Protein AF-A0A924Y9E9-F1 (afdb_monomer_lite)

Secondary structure (DSSP, 8-state):
-HHHHHHHHHHHHHHHHHHHHHHHHHHHHHHHT---HHHHHHHHHHHHTT---SSS---SHHHHHHHHHHHHHHHHHHHHHHHHHHHHHT-HHHHHHHHHHHHHHHHHT--S-EEEEE-SSHHHHHHHHHHHHHHHHHHHHHHHHHHHHHHHHHHHHH-S-TTSTTHHHHHHHHHHHHHHHHHHHTTS--S--EEEEES-HHHHHHHHHTT-EEEES-TTSHHHHHHTTGGG-SEEEEE-S-HHHHHHHHHHHHHH-TT-EEEE-

Radius of gyration: 32.41 Å; chains: 1; bounding box: 70×38×94 Å

Sequence (265 aa):
MDSFKDTRRQIIIALVAIAVVISIGVIGFMVIEGLELLDSIWLTVITLATIGYGDVYARSVPGRVFTIFLIFAGISVFAFGLQATASFFFSPIISDLRRIRRAQRRIDQLTNHYIICGDVGELVDQAINSLLNNAERRRASNLERVYRPLDHLLDRLFGDDELGHYARPRAVVRRIYWAISRPFLRGQTLLDVIVVIASDPTHADELRDKDMLVIEGKPTDDITLRKAGVERAHALMVMLGSDSEALLTVLTARSYNAKLYITAA

Structure (mmCIF, N/CA/C/O backbone):
data_AF-A0A924Y9E9-F1
#
_entry.id   AF-A0A924Y9E9-F1
#
loop_
_atom_site.group_PDB
_atom_site.id
_atom_site.type_symbol
_atom_site.label_atom_id
_atom_site.label_alt_id
_atom_site.label_comp_id
_atom_site.label_asym_id
_atom_site.label_entity_id
_atom_site.label_seq_id
_atom_site.pdbx_PDB_ins_code
_atom_site.Cartn_x
_atom_site.Cartn_y
_atom_site.Cartn_z
_atom_site.occupancy
_atom_site.B_iso_or_equiv
_atom_site.auth_seq_id
_atom_site.auth_comp_id
_atom_site.auth_asym_id
_atom_site.auth_atom_id
_atom_site.pdbx_PDB_model_num
ATOM 1 N N . MET A 1 1 ? 1.060 12.453 -7.159 1.00 49.69 1 MET A N 1
ATOM 2 C CA . MET A 1 1 ? 0.762 12.180 -8.589 1.00 49.69 1 MET A CA 1
ATOM 3 C C . MET A 1 1 ? 1.935 12.546 -9.508 1.00 49.69 1 MET A C 1
ATOM 5 O O . MET A 1 1 ? 2.169 11.828 -10.474 1.00 49.69 1 MET A O 1
ATOM 9 N N . ASP A 1 2 ? 2.691 13.614 -9.218 1.00 55.91 2 ASP A N 1
ATOM 10 C CA . ASP A 1 2 ? 3.755 14.115 -10.111 1.00 55.91 2 ASP A CA 1
ATOM 11 C C . ASP A 1 2 ? 5.018 13.242 -10.149 1.00 55.91 2 ASP A C 1
ATOM 13 O O . ASP A 1 2 ? 5.513 12.939 -11.231 1.00 55.91 2 ASP A O 1
ATOM 17 N N . SER A 1 3 ? 5.428 12.671 -9.010 1.00 54.97 3 SER A N 1
ATOM 18 C CA . SER A 1 3 ? 6.573 11.744 -8.940 1.00 54.97 3 SER A CA 1
ATOM 19 C C . SER A 1 3 ? 6.443 10.529 -9.880 1.00 54.97 3 SER A C 1
ATOM 21 O O . SER A 1 3 ? 7.426 10.106 -10.481 1.00 54.97 3 SER A O 1
ATOM 23 N N . PHE A 1 4 ? 5.229 10.004 -10.098 1.00 56.66 4 PHE A N 1
ATOM 24 C CA . PHE A 1 4 ? 5.011 8.877 -11.015 1.00 56.66 4 PHE A CA 1
ATOM 25 C C . PHE A 1 4 ? 5.188 9.274 -12.486 1.00 56.66 4 PHE A C 1
ATOM 27 O O . PHE A 1 4 ? 5.723 8.501 -13.284 1.00 56.66 4 PHE A O 1
ATOM 34 N N . LYS A 1 5 ? 4.755 10.489 -12.854 1.00 67.19 5 LYS A N 1
ATOM 35 C CA . LYS A 1 5 ? 4.985 11.030 -14.200 1.00 67.19 5 LYS A CA 1
ATOM 36 C C . LYS A 1 5 ? 6.480 11.221 -14.438 1.00 67.19 5 LYS A C 1
ATOM 38 O O . LYS A 1 5 ? 6.947 10.888 -15.526 1.00 67.19 5 LYS A O 1
ATOM 43 N N . ASP A 1 6 ? 7.218 11.651 -13.418 1.00 73.81 6 ASP A N 1
ATOM 44 C CA . ASP A 1 6 ? 8.665 11.841 -13.489 1.00 73.81 6 ASP A CA 1
ATOM 45 C C . ASP A 1 6 ? 9.427 10.516 -13.610 1.00 73.81 6 ASP A C 1
ATOM 47 O O . ASP A 1 6 ? 10.247 10.378 -14.516 1.00 73.81 6 ASP A O 1
ATOM 51 N N . THR A 1 7 ? 9.108 9.497 -12.802 1.00 74.75 7 THR A N 1
ATOM 52 C CA . THR A 1 7 ? 9.732 8.164 -12.922 1.00 74.75 7 THR A CA 1
ATOM 53 C C . THR A 1 7 ? 9.409 7.510 -14.262 1.00 74.75 7 THR A C 1
ATOM 55 O O . THR A 1 7 ? 10.303 7.015 -14.949 1.00 74.75 7 THR A O 1
ATOM 58 N N . ARG A 1 8 ? 8.141 7.546 -14.696 1.00 80.94 8 ARG A N 1
ATOM 59 C CA . ARG A 1 8 ? 7.746 7.016 -16.010 1.00 80.94 8 ARG A CA 1
ATOM 60 C C . ARG A 1 8 ? 8.495 7.729 -17.136 1.00 80.94 8 ARG A C 1
ATOM 62 O O . ARG A 1 8 ? 8.970 7.074 -18.060 1.00 80.94 8 ARG A O 1
ATOM 69 N N . ARG A 1 9 ? 8.621 9.055 -17.057 1.00 84.56 9 ARG A N 1
ATOM 70 C CA . ARG A 1 9 ? 9.378 9.859 -18.020 1.00 84.56 9 ARG A CA 1
ATOM 71 C C . ARG A 1 9 ? 10.859 9.478 -18.025 1.00 84.56 9 ARG A C 1
ATOM 73 O O . ARG A 1 9 ? 11.404 9.295 -19.106 1.00 84.56 9 ARG A O 1
ATOM 80 N N . GLN A 1 10 ? 11.492 9.306 -16.865 1.00 83.31 10 GLN A N 1
ATOM 81 C CA . GLN A 1 10 ? 12.894 8.879 -16.756 1.00 83.31 10 GLN A CA 1
ATOM 82 C C . GLN A 1 10 ? 13.132 7.498 -17.383 1.00 83.31 10 GLN A C 1
ATOM 84 O O . GLN A 1 10 ? 14.082 7.338 -18.145 1.00 83.31 10 GLN A O 1
ATOM 89 N N . ILE A 1 11 ? 12.243 6.529 -17.139 1.00 85.44 11 ILE A N 1
ATOM 90 C CA . ILE A 1 11 ? 12.325 5.190 -17.746 1.00 85.44 11 ILE A CA 1
ATOM 91 C C . ILE A 1 11 ? 12.177 5.270 -19.270 1.00 85.44 11 ILE A C 1
ATOM 93 O O . ILE A 1 11 ? 12.958 4.660 -19.995 1.00 85.44 11 ILE A O 1
ATOM 97 N N . ILE A 1 12 ? 11.209 6.046 -19.771 1.00 89.69 12 ILE A N 1
ATOM 98 C CA . ILE A 1 12 ? 11.027 6.241 -21.218 1.00 89.69 12 ILE A CA 1
ATOM 99 C C . ILE A 1 12 ? 12.273 6.891 -21.832 1.00 89.69 12 ILE A C 1
ATOM 101 O O . ILE A 1 12 ? 12.748 6.424 -22.862 1.00 89.69 12 ILE A O 1
ATOM 105 N N . ILE A 1 13 ? 12.836 7.920 -21.190 1.00 89.56 13 ILE A N 1
ATOM 106 C CA . ILE A 1 13 ? 14.073 8.572 -21.645 1.00 89.56 13 ILE A CA 1
ATOM 107 C C . ILE A 1 13 ? 15.232 7.569 -21.685 1.00 89.56 13 ILE A C 1
ATOM 109 O O . ILE A 1 13 ? 15.949 7.532 -22.680 1.00 89.56 13 ILE A O 1
ATOM 113 N N . ALA A 1 14 ? 15.395 6.730 -20.656 1.00 87.81 14 ALA A N 1
ATOM 114 C CA . ALA A 1 14 ? 16.439 5.707 -20.620 1.00 87.81 14 ALA A CA 1
ATOM 115 C C . ALA A 1 14 ? 16.282 4.686 -21.761 1.00 87.81 14 ALA A C 1
ATOM 117 O O . ALA A 1 14 ? 17.248 4.401 -22.464 1.00 87.81 14 ALA A O 1
ATOM 118 N N . LEU A 1 15 ? 15.065 4.183 -21.997 1.00 90.44 15 LEU A N 1
ATOM 119 C CA . LEU A 1 15 ? 14.781 3.242 -23.087 1.00 90.44 15 LEU A CA 1
ATOM 120 C C . LEU A 1 15 ? 15.042 3.856 -24.467 1.00 90.44 15 LEU A C 1
ATOM 122 O O . LEU A 1 15 ? 15.646 3.212 -25.324 1.00 90.44 15 LEU A O 1
ATOM 126 N N . VAL A 1 16 ? 14.629 5.109 -24.673 1.00 93.50 16 VAL A N 1
ATOM 127 C CA . VAL A 1 16 ? 14.889 5.838 -25.921 1.00 93.50 16 VAL A CA 1
ATOM 128 C C . VAL A 1 16 ? 16.390 6.066 -26.109 1.00 93.50 16 VAL A C 1
ATOM 130 O O . VAL A 1 16 ? 16.901 5.826 -27.198 1.00 93.50 16 VAL A O 1
ATOM 133 N N . ALA A 1 17 ? 17.119 6.460 -25.061 1.00 91.38 17 ALA A N 1
ATOM 134 C CA . ALA A 1 17 ? 18.568 6.645 -25.122 1.00 91.38 17 ALA A CA 1
ATOM 135 C C . ALA A 1 17 ? 19.301 5.341 -25.480 1.00 91.38 17 ALA A C 1
ATOM 137 O O . ALA A 1 17 ? 20.172 5.355 -26.348 1.00 91.38 17 ALA A O 1
ATOM 138 N N . ILE A 1 18 ? 18.909 4.207 -24.884 1.00 91.38 18 ILE A N 1
ATOM 139 C CA . ILE A 1 18 ? 19.445 2.879 -25.230 1.00 91.38 18 ILE A CA 1
ATOM 140 C C . ILE A 1 18 ? 19.181 2.563 -26.705 1.00 91.38 18 ILE A C 1
ATOM 142 O O . ILE A 1 18 ? 20.104 2.188 -27.423 1.00 91.38 18 ILE A O 1
ATOM 146 N N . ALA A 1 19 ? 17.945 2.748 -27.178 1.00 93.69 19 ALA A N 1
ATOM 147 C CA . ALA A 1 19 ? 17.584 2.474 -28.568 1.00 93.69 19 ALA A CA 1
ATOM 148 C C . ALA A 1 19 ? 18.375 3.342 -29.562 1.00 93.69 19 ALA A C 1
ATOM 150 O O . ALA A 1 19 ? 18.809 2.848 -30.605 1.00 93.69 19 ALA A O 1
ATOM 151 N N . VAL A 1 20 ? 18.611 4.615 -29.229 1.00 95.25 20 VAL A N 1
ATOM 152 C CA . VAL A 1 20 ? 19.436 5.527 -30.034 1.00 95.25 20 VAL A CA 1
ATOM 153 C C . VAL A 1 20 ? 20.888 5.052 -30.079 1.00 95.25 20 VAL A C 1
ATOM 155 O O . VAL A 1 20 ? 21.448 4.951 -31.168 1.00 95.25 20 VAL A O 1
ATOM 158 N N . VAL A 1 21 ? 21.490 4.703 -28.937 1.00 94.75 21 VAL A N 1
ATOM 159 C CA . VAL A 1 21 ? 22.878 4.208 -28.897 1.00 94.75 21 VAL A CA 1
ATOM 160 C C . VAL A 1 21 ? 23.025 2.890 -29.656 1.00 94.75 21 VAL A C 1
ATOM 162 O O . VAL A 1 21 ? 23.981 2.740 -30.413 1.00 94.75 21 VAL A O 1
ATOM 165 N N . ILE A 1 22 ? 22.064 1.968 -29.527 1.00 95.12 22 ILE A N 1
ATOM 166 C CA . ILE A 1 22 ? 22.047 0.726 -30.314 1.00 95.12 22 ILE A CA 1
ATOM 167 C C . ILE A 1 22 ? 21.977 1.046 -31.808 1.00 95.12 22 ILE A C 1
ATOM 169 O O . ILE A 1 22 ? 22.755 0.503 -32.584 1.00 95.12 22 ILE A O 1
ATOM 173 N N . SER A 1 23 ? 21.094 1.957 -32.217 1.00 96.81 23 SER A N 1
ATOM 174 C CA . SER A 1 23 ? 20.944 2.328 -33.630 1.00 96.81 23 SER A CA 1
ATOM 175 C C . SER A 1 23 ? 22.228 2.941 -34.197 1.00 96.81 23 SER A C 1
ATOM 177 O O . SER A 1 23 ? 22.647 2.577 -35.294 1.00 96.81 23 SER A O 1
ATOM 179 N N . ILE A 1 24 ? 22.889 3.822 -33.436 1.00 97.12 24 ILE A N 1
ATOM 180 C CA . ILE A 1 24 ? 24.184 4.412 -33.810 1.00 97.12 24 ILE A CA 1
ATOM 181 C C . ILE A 1 24 ? 25.260 3.327 -33.919 1.00 97.12 24 ILE A C 1
ATOM 183 O O . ILE A 1 24 ? 26.008 3.323 -34.894 1.00 97.12 24 ILE A O 1
ATOM 187 N N . GLY A 1 25 ? 25.319 2.400 -32.957 1.00 96.62 25 GLY A N 1
ATOM 188 C CA . GLY A 1 25 ? 26.231 1.254 -32.972 1.00 96.62 25 GLY A CA 1
ATOM 189 C C . GLY A 1 25 ? 26.063 0.402 -34.228 1.00 96.62 25 GLY A C 1
ATOM 190 O O . GLY A 1 25 ? 27.016 0.217 -34.981 1.00 96.62 25 GLY A O 1
ATOM 191 N N . VAL A 1 26 ? 24.830 -0.032 -34.500 1.00 97.69 26 VAL A N 1
ATOM 192 C CA . VAL A 1 26 ? 24.483 -0.879 -35.649 1.00 97.69 26 VAL A CA 1
ATOM 193 C C . VAL A 1 26 ? 24.845 -0.200 -36.965 1.00 97.69 26 VAL A C 1
ATOM 195 O O . VAL A 1 26 ? 25.581 -0.772 -37.764 1.00 97.69 26 VAL A O 1
ATOM 198 N N . ILE A 1 27 ? 24.382 1.035 -37.181 1.00 97.88 27 ILE A N 1
ATOM 199 C CA . ILE A 1 27 ? 24.657 1.778 -38.419 1.00 97.88 27 ILE A CA 1
ATOM 200 C C . ILE A 1 27 ? 26.163 2.031 -38.567 1.00 97.88 27 ILE A C 1
ATOM 202 O O . ILE A 1 27 ? 26.708 1.878 -39.658 1.00 97.88 27 ILE A O 1
ATOM 206 N N . GLY A 1 28 ? 26.848 2.382 -37.476 1.00 96.81 28 GLY A N 1
ATOM 207 C CA . GLY A 1 28 ? 28.289 2.614 -37.476 1.00 96.81 28 GLY A CA 1
ATOM 208 C C . GLY A 1 28 ? 29.077 1.377 -37.895 1.00 96.81 28 GLY A C 1
ATOM 209 O O . GLY A 1 28 ? 29.944 1.476 -38.760 1.00 96.81 28 GLY A O 1
ATOM 210 N N . PHE A 1 29 ? 28.746 0.202 -37.361 1.00 97.44 29 PHE A N 1
ATOM 211 C CA . PHE A 1 29 ? 29.414 -1.042 -37.745 1.00 97.44 29 PHE A CA 1
ATOM 212 C C . PHE A 1 29 ? 29.092 -1.487 -39.176 1.00 97.44 29 PHE A C 1
ATOM 214 O O . PHE A 1 29 ? 29.997 -1.929 -39.883 1.00 97.44 29 PHE A O 1
ATOM 221 N N . MET A 1 30 ? 27.857 -1.292 -39.644 1.00 96.88 30 MET A N 1
ATOM 222 C CA . MET A 1 30 ? 27.499 -1.566 -41.039 1.00 96.88 30 MET A CA 1
ATOM 223 C C . MET A 1 30 ? 28.273 -0.674 -42.020 1.00 96.88 30 MET A C 1
ATOM 225 O O . MET A 1 30 ? 28.705 -1.143 -43.067 1.00 96.88 30 MET A O 1
ATOM 229 N N . VAL A 1 31 ? 28.470 0.609 -41.697 1.00 96.75 31 VAL A N 1
ATOM 230 C CA . VAL A 1 31 ? 29.138 1.568 -42.597 1.00 96.75 31 VAL A CA 1
ATOM 231 C C . VAL A 1 31 ? 30.664 1.482 -42.513 1.00 96.75 31 VAL A C 1
ATOM 233 O O . VAL A 1 31 ? 31.334 1.558 -43.539 1.00 96.75 31 VAL A O 1
ATOM 236 N N . ILE A 1 32 ? 31.225 1.354 -41.307 1.00 95.56 32 ILE A N 1
ATOM 237 C CA . ILE A 1 32 ? 32.678 1.431 -41.079 1.00 95.56 32 ILE A CA 1
ATOM 238 C C . ILE A 1 32 ? 33.351 0.073 -41.289 1.00 95.56 32 ILE A C 1
ATOM 240 O O . ILE A 1 32 ? 34.426 0.006 -41.882 1.00 95.56 32 ILE A O 1
ATOM 244 N N . GLU A 1 33 ? 32.741 -1.001 -40.788 1.00 94.62 33 GLU A N 1
ATOM 245 C CA . GLU A 1 33 ? 33.302 -2.357 -40.862 1.00 94.62 33 GLU A CA 1
ATOM 246 C C . GLU A 1 33 ? 32.643 -3.204 -41.958 1.00 94.62 33 GLU A C 1
ATOM 248 O O . GLU A 1 33 ? 33.140 -4.284 -42.266 1.00 94.62 33 GLU A O 1
ATOM 253 N N . GLY A 1 34 ? 31.549 -2.731 -42.568 1.00 94.38 34 GLY A N 1
ATOM 254 C CA . GLY A 1 34 ? 30.838 -3.487 -43.601 1.00 94.38 34 GLY A CA 1
ATOM 255 C C . GLY A 1 34 ? 30.159 -4.748 -43.066 1.00 94.38 34 GLY A C 1
ATOM 256 O O . GLY A 1 34 ? 29.943 -5.685 -43.831 1.00 94.38 34 GLY A O 1
ATOM 257 N N . LEU A 1 35 ? 29.875 -4.806 -41.759 1.00 94.81 35 LEU A N 1
ATOM 258 C CA . LEU A 1 35 ? 29.253 -5.972 -41.134 1.00 94.81 35 LEU A CA 1
ATOM 259 C C . LEU A 1 35 ? 27.801 -6.138 -41.597 1.00 94.81 35 LEU A C 1
ATOM 261 O O . LEU A 1 35 ? 27.086 -5.160 -41.832 1.00 94.81 35 LEU A O 1
ATOM 265 N N . GLU A 1 36 ? 27.341 -7.388 -41.669 1.00 96.50 36 GLU A N 1
ATOM 266 C CA . GLU A 1 36 ? 25.925 -7.677 -41.889 1.00 96.50 36 GLU A CA 1
ATOM 267 C C . GLU A 1 36 ? 25.071 -7.115 -40.739 1.00 96.50 36 GLU A C 1
ATOM 269 O O . GLU A 1 36 ? 25.555 -6.865 -39.629 1.00 96.50 36 GLU A O 1
ATOM 274 N N . LEU A 1 37 ? 23.774 -6.903 -40.993 1.00 95.94 37 LEU A N 1
ATOM 275 C CA . LEU A 1 37 ? 22.860 -6.310 -40.011 1.00 95.94 37 LEU A CA 1
ATOM 276 C C . LEU A 1 37 ? 22.855 -7.094 -38.691 1.00 95.94 37 LEU A C 1
ATOM 278 O O . LEU A 1 37 ? 22.904 -6.499 -37.616 1.00 95.94 37 LEU A O 1
ATOM 282 N N . LEU A 1 38 ? 22.804 -8.424 -38.776 1.00 95.44 38 LEU A N 1
ATOM 283 C CA . LEU A 1 38 ? 22.726 -9.292 -37.606 1.00 95.44 38 LEU A CA 1
ATOM 284 C C . LEU A 1 38 ? 24.020 -9.248 -36.781 1.00 95.44 38 LEU A C 1
ATOM 286 O O . LEU A 1 38 ? 23.946 -9.081 -35.566 1.00 95.44 38 LEU A O 1
ATOM 290 N N . ASP A 1 39 ? 25.181 -9.277 -37.436 1.00 96.62 39 ASP A N 1
ATOM 291 C CA . ASP A 1 39 ? 26.493 -9.162 -36.785 1.00 96.62 39 ASP A CA 1
ATOM 292 C C . ASP A 1 39 ? 26.706 -7.779 -36.158 1.00 96.62 39 ASP A C 1
ATOM 294 O O . ASP A 1 39 ? 27.267 -7.658 -35.070 1.00 96.62 39 ASP A O 1
ATOM 298 N N . SER A 1 40 ? 26.203 -6.725 -36.805 1.00 97.38 40 SER A N 1
ATOM 299 C CA . SER A 1 40 ? 26.256 -5.353 -36.290 1.00 97.38 40 SER A CA 1
ATOM 300 C C . SER A 1 40 ? 25.385 -5.175 -35.044 1.00 97.38 40 SER A C 1
ATOM 302 O O . SER A 1 40 ? 25.810 -4.538 -34.075 1.00 97.38 40 SER A O 1
ATOM 304 N N . ILE A 1 41 ? 24.175 -5.752 -35.039 1.00 96.81 41 ILE A N 1
ATOM 305 C CA . ILE A 1 41 ? 23.298 -5.802 -33.857 1.00 96.81 41 ILE A CA 1
ATOM 306 C C . ILE A 1 41 ? 23.969 -6.603 -32.748 1.00 96.81 41 ILE A C 1
ATOM 308 O O . ILE A 1 41 ? 24.062 -6.116 -31.621 1.00 96.81 41 ILE A O 1
ATOM 312 N N . TRP A 1 42 ? 24.468 -7.794 -33.072 1.00 96.69 42 TRP A N 1
ATOM 313 C CA . TRP A 1 42 ? 25.143 -8.677 -32.130 1.00 96.69 42 TRP A CA 1
ATOM 314 C C . TRP A 1 42 ? 26.325 -7.980 -31.451 1.00 96.69 42 TRP A C 1
ATOM 316 O O . TRP A 1 42 ? 26.315 -7.834 -30.228 1.00 96.69 42 TRP A O 1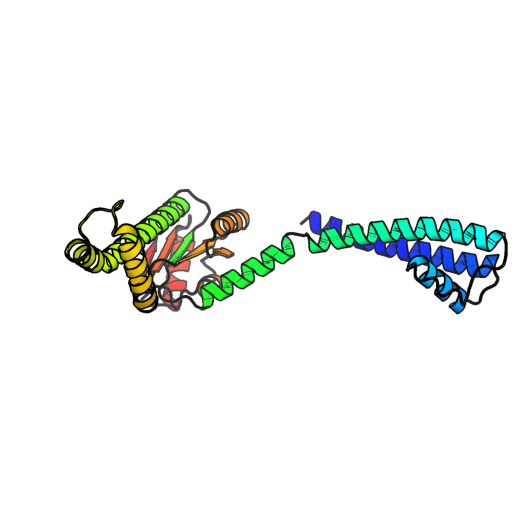
ATOM 326 N N . LEU A 1 43 ? 27.272 -7.443 -32.233 1.00 96.38 43 LEU A N 1
ATOM 327 C CA . LEU A 1 43 ? 28.447 -6.728 -31.731 1.00 96.38 43 LEU A CA 1
ATOM 328 C C . LEU A 1 43 ? 28.059 -5.528 -30.858 1.00 96.38 43 LEU A C 1
ATOM 330 O O . LEU A 1 43 ? 28.632 -5.318 -29.787 1.00 96.38 43 LEU A O 1
ATOM 334 N N . THR A 1 44 ? 27.059 -4.753 -31.277 1.00 95.75 44 THR A N 1
ATOM 335 C CA . THR A 1 44 ? 26.587 -3.587 -30.517 1.00 95.75 44 THR A CA 1
ATOM 336 C C . THR A 1 44 ? 26.015 -3.995 -29.160 1.00 95.75 44 THR A C 1
ATOM 338 O O . THR A 1 44 ? 26.368 -3.403 -28.139 1.00 95.75 44 THR A O 1
ATOM 341 N N . VAL A 1 45 ? 25.167 -5.027 -29.124 1.00 94.06 45 VAL A N 1
ATOM 342 C CA . VAL A 1 45 ? 24.516 -5.499 -27.894 1.00 94.06 45 VAL A CA 1
ATOM 343 C C . VAL A 1 45 ? 25.532 -6.089 -26.918 1.00 94.06 45 VAL A C 1
ATOM 345 O O . VAL A 1 45 ? 25.521 -5.708 -25.749 1.00 94.06 45 VAL A O 1
ATOM 348 N N . ILE A 1 46 ? 26.444 -6.959 -27.369 1.00 94.12 46 ILE A N 1
ATOM 349 C CA . ILE A 1 46 ? 27.451 -7.569 -26.479 1.00 94.12 46 ILE A CA 1
ATOM 350 C C . ILE A 1 46 ? 28.457 -6.539 -25.948 1.00 94.12 46 ILE A C 1
ATOM 352 O O . ILE A 1 46 ? 28.973 -6.707 -24.842 1.00 94.12 46 ILE A O 1
ATOM 356 N N . THR A 1 47 ? 28.705 -5.465 -26.707 1.00 94.12 47 THR A N 1
ATOM 357 C CA . THR A 1 47 ? 29.550 -4.337 -26.288 1.00 94.12 47 THR A CA 1
ATOM 358 C C . THR A 1 47 ? 28.841 -3.490 -25.232 1.00 94.12 47 THR A C 1
ATOM 360 O O . THR A 1 47 ? 29.417 -3.204 -24.185 1.00 94.12 47 THR A O 1
ATOM 363 N N . LEU A 1 48 ? 27.570 -3.138 -25.457 1.00 91.12 48 LEU A N 1
ATOM 364 C CA . LEU A 1 48 ? 26.750 -2.374 -24.507 1.00 91.12 48 LEU A CA 1
ATOM 365 C C . LEU A 1 48 ? 26.491 -3.130 -23.202 1.00 91.12 48 LEU A C 1
ATOM 367 O O . LEU A 1 48 ? 26.503 -2.534 -22.129 1.00 91.12 48 LEU A O 1
ATOM 371 N N . ALA A 1 49 ? 26.283 -4.443 -23.295 1.00 89.25 49 ALA A N 1
ATOM 372 C CA . ALA A 1 49 ? 26.109 -5.326 -22.148 1.00 89.25 49 ALA A CA 1
ATOM 373 C C . ALA A 1 49 ? 27.428 -5.636 -21.422 1.00 89.25 49 ALA A C 1
ATOM 375 O O . ALA A 1 49 ? 27.412 -6.338 -20.414 1.00 89.25 49 ALA A O 1
ATOM 376 N N . THR A 1 50 ? 28.567 -5.131 -21.911 1.00 90.31 50 THR A N 1
ATOM 377 C CA . THR A 1 50 ? 29.912 -5.374 -21.361 1.00 90.31 50 THR A CA 1
ATOM 378 C C . THR A 1 50 ? 30.320 -6.855 -21.312 1.00 90.31 50 THR A C 1
ATOM 380 O O . THR A 1 50 ? 31.176 -7.235 -20.521 1.00 90.31 50 THR A O 1
ATOM 383 N N . ILE A 1 51 ? 29.721 -7.699 -22.164 1.00 93.69 51 ILE A N 1
ATOM 384 C CA . ILE A 1 51 ? 30.004 -9.143 -22.213 1.00 93.69 51 ILE A CA 1
ATOM 385 C C . ILE A 1 51 ? 31.273 -9.413 -23.028 1.00 93.69 51 ILE A C 1
ATOM 387 O O . ILE A 1 51 ? 32.166 -10.110 -22.558 1.00 93.69 51 ILE A O 1
ATOM 391 N N . GLY A 1 52 ? 31.352 -8.857 -24.244 1.00 90.62 52 GLY A N 1
ATOM 392 C CA . GLY A 1 52 ? 32.552 -8.898 -25.088 1.00 90.62 52 GLY A CA 1
ATOM 393 C C . GLY A 1 52 ? 33.088 -10.299 -25.416 1.00 90.62 52 GLY A C 1
ATOM 394 O O . GLY A 1 52 ? 34.254 -10.571 -25.152 1.00 90.62 52 GLY A O 1
ATOM 395 N N . TYR A 1 53 ? 32.275 -11.172 -26.026 1.00 92.44 53 TYR A N 1
ATOM 396 C CA . TYR A 1 53 ? 32.687 -12.543 -26.382 1.00 92.44 53 TYR A CA 1
ATOM 397 C C . TYR A 1 53 ? 33.917 -12.628 -27.306 1.00 92.44 53 TYR A C 1
ATOM 399 O O . TYR A 1 53 ? 34.629 -13.629 -27.274 1.00 92.44 53 TYR A O 1
ATOM 407 N N . GLY A 1 54 ? 34.183 -11.588 -28.105 1.00 89.81 54 GLY A N 1
ATOM 408 C CA . GLY A 1 54 ? 35.355 -11.516 -28.986 1.00 89.81 54 GLY A CA 1
ATOM 409 C C . GLY A 1 54 ? 35.249 -12.360 -30.262 1.00 89.81 54 GLY A C 1
ATOM 410 O O . GLY A 1 54 ? 36.237 -12.525 -30.970 1.00 89.81 54 GLY A O 1
ATOM 411 N N . ASP A 1 55 ? 34.063 -12.878 -30.562 1.00 92.56 55 ASP A N 1
ATOM 412 C CA . ASP A 1 55 ? 33.709 -13.626 -31.769 1.00 92.56 55 ASP A CA 1
ATOM 413 C C . ASP A 1 55 ? 33.543 -12.713 -32.996 1.00 92.56 55 ASP A C 1
ATOM 415 O O . ASP A 1 55 ? 34.043 -13.014 -34.080 1.00 92.56 55 ASP A O 1
ATOM 419 N N . VAL A 1 56 ? 32.916 -11.553 -32.800 1.00 93.69 56 VAL A N 1
ATOM 420 C CA . VAL A 1 56 ? 32.835 -10.457 -33.772 1.00 93.69 56 VAL A CA 1
ATOM 421 C C . VAL A 1 56 ? 33.486 -9.224 -33.149 1.00 93.69 56 VAL A C 1
ATOM 423 O O . VAL A 1 56 ? 33.295 -8.942 -31.969 1.00 93.69 56 VAL A O 1
ATOM 426 N N . TYR A 1 57 ? 34.302 -8.495 -33.913 1.00 94.00 57 TYR A N 1
ATOM 427 C CA . TYR A 1 57 ? 35.007 -7.304 -33.429 1.00 94.00 57 TYR A CA 1
ATOM 428 C C . TYR A 1 57 ? 35.444 -6.394 -34.581 1.00 94.00 57 TYR A C 1
ATOM 430 O O . TYR A 1 57 ? 35.659 -6.853 -35.704 1.00 94.00 57 TYR A O 1
ATOM 438 N N . ALA A 1 58 ? 35.627 -5.103 -34.288 1.00 93.88 58 ALA A N 1
ATOM 439 C CA . ALA A 1 58 ? 36.109 -4.123 -35.257 1.00 93.88 58 ALA A CA 1
ATOM 440 C C . ALA A 1 58 ? 37.570 -4.396 -35.659 1.00 93.88 58 ALA A C 1
ATOM 442 O O . ALA A 1 58 ? 38.494 -4.364 -34.831 1.00 93.88 58 ALA A O 1
ATOM 443 N N . ARG A 1 59 ? 37.791 -4.668 -36.946 1.00 92.88 59 ARG A N 1
ATOM 444 C CA . ARG A 1 59 ? 39.109 -5.020 -37.488 1.00 92.88 59 ARG A CA 1
ATOM 445 C C . ARG A 1 59 ? 39.876 -3.780 -37.923 1.00 92.88 59 ARG A C 1
ATOM 447 O O . ARG A 1 59 ? 41.098 -3.748 -37.761 1.00 92.88 59 ARG A O 1
ATOM 454 N N . SER A 1 60 ? 39.175 -2.768 -38.431 1.00 95.44 60 SER A N 1
ATOM 455 C CA . SER A 1 60 ? 39.768 -1.531 -38.931 1.00 95.44 60 SER A CA 1
ATOM 456 C C . SER A 1 60 ? 40.147 -0.568 -37.797 1.00 95.44 60 SER A C 1
ATOM 458 O O . SER A 1 60 ? 39.558 -0.567 -36.714 1.00 95.44 60 SER A O 1
ATOM 460 N N . VAL A 1 61 ? 41.140 0.295 -38.041 1.00 96.50 61 VAL A N 1
ATOM 461 C CA . VAL A 1 61 ? 41.508 1.357 -37.086 1.00 96.50 61 VAL A CA 1
ATOM 462 C C . VAL A 1 61 ? 40.328 2.312 -36.824 1.00 96.50 61 VAL A C 1
ATOM 464 O O . VAL A 1 61 ? 40.043 2.557 -35.649 1.00 96.50 61 VAL A O 1
ATOM 467 N N . PRO A 1 62 ? 39.584 2.795 -37.844 1.00 96.44 62 PRO A N 1
ATOM 468 C CA . PRO A 1 62 ? 38.395 3.620 -37.620 1.00 96.44 62 PRO A CA 1
ATOM 469 C C . PRO A 1 62 ? 37.309 2.921 -36.794 1.00 96.44 62 PRO A C 1
ATOM 471 O O . PRO A 1 62 ? 36.742 3.538 -35.894 1.00 96.44 62 PRO A O 1
ATOM 474 N N . GLY A 1 63 ? 37.051 1.632 -37.033 1.00 95.62 63 GLY A N 1
ATOM 475 C CA . GLY A 1 63 ? 36.050 0.876 -36.279 1.00 95.62 63 GLY A CA 1
ATOM 476 C C . GLY A 1 63 ? 36.445 0.651 -34.821 1.00 95.62 63 GLY A C 1
ATOM 477 O O . GLY A 1 63 ? 35.594 0.719 -33.935 1.00 95.62 63 GLY A O 1
ATOM 478 N N . ARG A 1 64 ? 37.738 0.469 -34.524 1.00 95.69 64 ARG A N 1
ATOM 479 C CA . ARG A 1 64 ? 38.229 0.410 -33.135 1.00 95.69 64 ARG A CA 1
ATOM 480 C C . ARG A 1 64 ? 38.038 1.735 -32.408 1.00 95.69 64 ARG A C 1
ATOM 482 O O . ARG A 1 64 ? 37.556 1.740 -31.279 1.00 95.69 64 ARG A O 1
ATOM 489 N N . VAL A 1 65 ? 38.371 2.852 -33.059 1.00 97.31 65 VAL A N 1
ATOM 490 C CA . VAL A 1 65 ? 38.145 4.196 -32.502 1.00 97.31 65 VAL A CA 1
ATOM 491 C C . VAL A 1 65 ? 36.653 4.424 -32.252 1.00 97.31 65 VAL A C 1
ATOM 493 O O . VAL A 1 65 ? 36.277 4.848 -31.162 1.00 97.31 65 VAL A O 1
ATOM 496 N N . PHE A 1 66 ? 35.796 4.062 -33.208 1.00 97.25 66 PHE A N 1
ATOM 497 C CA . PHE A 1 66 ? 34.343 4.104 -33.045 1.00 97.25 66 PHE A CA 1
ATOM 498 C C . PHE A 1 66 ? 33.865 3.266 -31.851 1.00 97.25 66 PHE A C 1
ATOM 500 O O . PHE A 1 66 ? 33.100 3.752 -31.019 1.00 97.25 66 PHE A O 1
ATOM 507 N N . THR A 1 67 ? 34.371 2.038 -31.718 1.00 94.81 67 THR A N 1
ATOM 508 C CA . THR A 1 67 ? 34.018 1.128 -30.619 1.00 94.81 67 THR A CA 1
ATOM 509 C C . THR A 1 67 ? 34.383 1.723 -29.258 1.00 94.81 67 THR A C 1
ATOM 511 O O . THR A 1 67 ? 33.600 1.611 -28.320 1.00 94.81 67 THR A O 1
ATOM 514 N N . ILE A 1 68 ? 35.521 2.419 -29.142 1.00 95.69 68 ILE A N 1
ATOM 515 C CA . ILE A 1 68 ? 35.910 3.108 -27.900 1.00 95.69 68 ILE A CA 1
ATOM 516 C C . ILE A 1 68 ? 34.855 4.150 -27.504 1.00 95.69 68 ILE A C 1
ATOM 518 O O . ILE A 1 68 ? 34.396 4.155 -26.361 1.00 95.69 68 ILE A O 1
ATOM 522 N N . PHE A 1 69 ? 34.423 5.002 -28.438 1.00 96.25 69 PHE A N 1
ATOM 523 C CA . PHE A 1 69 ? 33.373 5.989 -28.162 1.00 96.25 69 PHE A CA 1
ATOM 524 C C . PHE A 1 69 ? 32.026 5.333 -27.833 1.00 96.25 69 PHE A C 1
ATOM 526 O O . PHE A 1 69 ? 31.331 5.786 -26.921 1.00 96.25 69 PHE A O 1
ATOM 533 N N . LEU A 1 70 ? 31.682 4.245 -28.527 1.00 94.56 70 LEU A N 1
ATOM 534 C CA . LEU A 1 70 ? 30.464 3.480 -28.271 1.00 94.56 70 LEU A CA 1
ATOM 535 C C . LEU A 1 70 ? 30.452 2.885 -26.856 1.00 94.56 70 LEU A C 1
ATOM 537 O O . LEU A 1 70 ? 29.419 2.929 -26.194 1.00 94.56 70 LEU A O 1
ATOM 541 N N . ILE A 1 71 ? 31.592 2.393 -26.361 1.00 94.50 71 ILE A N 1
ATOM 542 C CA . ILE A 1 71 ? 31.728 1.878 -24.991 1.00 94.50 71 ILE A CA 1
ATOM 543 C C . ILE A 1 71 ? 31.470 2.985 -23.962 1.00 94.50 71 ILE A C 1
ATOM 545 O O . ILE A 1 71 ? 30.682 2.784 -23.038 1.00 94.50 71 ILE A O 1
ATOM 549 N N . PHE A 1 72 ? 32.071 4.170 -24.123 1.00 94.62 72 PHE A N 1
ATOM 550 C CA . PHE A 1 72 ? 31.836 5.292 -23.202 1.00 94.62 72 PHE A CA 1
ATOM 551 C C . PHE A 1 72 ? 30.367 5.735 -23.184 1.00 94.62 72 PHE A C 1
ATOM 553 O O . PHE A 1 72 ? 29.787 5.938 -22.111 1.00 94.62 72 PHE A O 1
ATOM 560 N N . ALA A 1 73 ? 29.744 5.847 -24.361 1.00 91.88 73 ALA A N 1
ATOM 561 C CA . ALA A 1 73 ? 28.319 6.148 -24.476 1.00 91.88 73 ALA A CA 1
ATOM 562 C C . ALA A 1 73 ? 27.456 5.052 -23.828 1.00 91.88 73 ALA A C 1
ATOM 564 O O . ALA A 1 73 ? 26.523 5.346 -23.080 1.00 91.88 73 ALA A O 1
ATOM 565 N N . GLY A 1 74 ? 27.814 3.790 -24.060 1.00 88.56 74 GLY A N 1
ATOM 566 C CA . GLY A 1 74 ? 27.128 2.622 -23.532 1.00 88.56 74 GLY A CA 1
ATOM 567 C C . GLY A 1 74 ? 27.123 2.545 -22.013 1.00 88.56 74 GLY A C 1
ATOM 568 O O . GLY A 1 74 ? 26.057 2.425 -21.412 1.00 88.56 74 GLY A O 1
ATOM 569 N N . ILE A 1 75 ? 28.290 2.701 -21.383 1.00 90.81 75 ILE A N 1
ATOM 570 C CA . ILE A 1 75 ? 28.426 2.712 -19.918 1.00 90.81 75 ILE A CA 1
ATOM 571 C C . ILE A 1 75 ? 27.593 3.846 -19.308 1.00 90.81 75 ILE A C 1
ATOM 573 O O . ILE A 1 75 ? 26.923 3.645 -18.296 1.00 90.81 75 ILE A O 1
ATOM 577 N N . SER A 1 76 ? 27.585 5.022 -19.942 1.00 87.75 76 SER A N 1
ATOM 578 C CA . SER A 1 76 ? 26.841 6.193 -19.459 1.00 87.75 76 SER A CA 1
ATOM 579 C C . SER A 1 76 ? 25.328 5.949 -19.460 1.00 87.75 76 SER A C 1
ATOM 581 O O . SER A 1 76 ? 24.643 6.210 -18.469 1.00 87.75 76 SER A O 1
ATOM 583 N N . VAL A 1 77 ? 24.802 5.399 -20.558 1.00 87.12 77 VAL A N 1
ATOM 584 C CA . VAL A 1 77 ? 23.375 5.079 -20.689 1.00 87.12 77 VAL A CA 1
ATOM 585 C C . VAL A 1 77 ? 22.976 3.913 -19.778 1.00 87.12 77 VAL A C 1
ATOM 587 O O . VAL A 1 77 ? 21.910 3.956 -19.162 1.00 87.12 77 VAL A O 1
ATOM 590 N N . PHE A 1 78 ? 23.838 2.906 -19.625 1.00 84.06 78 PHE A N 1
ATOM 591 C CA . PHE A 1 78 ? 23.608 1.791 -18.706 1.00 84.06 78 PHE A CA 1
ATOM 592 C C . PHE A 1 78 ? 23.551 2.255 -17.241 1.00 84.06 78 PHE A C 1
ATOM 594 O O . PHE A 1 78 ? 22.623 1.896 -16.514 1.00 84.06 78 PHE A O 1
ATOM 601 N N . ALA A 1 79 ? 24.482 3.119 -16.820 1.00 85.25 79 ALA A N 1
ATOM 602 C CA . ALA A 1 79 ? 24.493 3.707 -15.481 1.00 85.25 79 ALA A CA 1
ATOM 603 C C . ALA A 1 79 ? 23.231 4.546 -15.204 1.00 85.25 79 ALA A C 1
ATOM 605 O O . ALA A 1 79 ? 22.621 4.420 -14.140 1.00 85.25 79 ALA A O 1
ATOM 606 N N . PHE A 1 80 ? 22.788 5.348 -16.178 1.00 84.44 80 PHE A N 1
ATOM 607 C CA . PHE A 1 80 ? 21.534 6.100 -16.078 1.00 84.44 80 PHE A CA 1
ATOM 608 C C . PHE A 1 80 ? 20.308 5.175 -15.971 1.00 84.44 80 PHE A C 1
ATOM 610 O O . PHE A 1 80 ? 19.412 5.417 -15.161 1.00 84.44 80 PHE A O 1
ATOM 617 N N . GLY A 1 81 ? 20.281 4.076 -16.733 1.00 82.56 81 GLY A N 1
ATOM 618 C CA . GLY A 1 81 ? 19.228 3.060 -16.647 1.00 82.56 81 GLY A CA 1
ATOM 619 C C . GLY A 1 81 ? 19.153 2.384 -15.272 1.00 82.56 81 GLY A C 1
ATOM 620 O O . GLY A 1 81 ? 18.062 2.218 -14.717 1.00 82.56 81 GLY A O 1
ATOM 621 N N . LEU A 1 82 ? 20.304 2.052 -14.674 1.00 83.00 82 LEU A N 1
ATOM 622 C CA . LEU A 1 82 ? 20.377 1.530 -13.304 1.00 83.00 82 LEU A CA 1
ATOM 623 C C . LEU A 1 82 ? 19.843 2.536 -12.276 1.00 83.00 82 LEU A C 1
ATOM 625 O O . LEU A 1 82 ? 19.080 2.164 -11.386 1.00 83.00 82 LEU A O 1
ATOM 629 N N . GLN A 1 83 ? 20.175 3.819 -12.416 1.00 81.00 83 GLN A N 1
ATOM 630 C CA . GLN A 1 83 ? 19.655 4.868 -11.537 1.00 81.00 83 GLN A CA 1
ATOM 631 C C . GLN A 1 83 ? 18.126 5.017 -11.651 1.00 81.00 83 GLN A C 1
ATOM 633 O O . GLN A 1 83 ? 17.430 5.081 -10.634 1.00 81.00 83 GLN A O 1
ATOM 638 N N . ALA A 1 84 ? 17.593 5.039 -12.877 1.00 77.00 84 ALA A N 1
ATOM 639 C CA . ALA A 1 84 ? 16.159 5.178 -13.143 1.00 77.00 84 ALA A CA 1
ATOM 640 C C . ALA A 1 84 ? 15.334 3.972 -12.657 1.00 77.00 84 ALA A C 1
ATOM 642 O O . ALA A 1 84 ? 14.167 4.114 -12.300 1.00 77.00 84 ALA A O 1
ATOM 643 N N . THR A 1 85 ? 15.927 2.776 -12.631 1.00 72.81 85 THR A N 1
ATOM 644 C CA . THR A 1 85 ? 15.276 1.572 -12.087 1.00 72.81 85 THR A CA 1
ATOM 645 C C . THR A 1 85 ? 15.398 1.489 -10.568 1.00 72.81 85 THR A C 1
ATOM 647 O O . THR A 1 85 ? 14.435 1.104 -9.906 1.00 72.81 85 THR A O 1
ATOM 650 N N . ALA A 1 86 ? 16.520 1.914 -9.983 1.00 72.69 86 ALA A N 1
ATOM 651 C CA . ALA A 1 86 ? 16.672 1.995 -8.532 1.00 72.69 86 ALA A CA 1
ATOM 652 C C . ALA A 1 86 ? 15.610 2.914 -7.903 1.00 72.69 86 ALA A C 1
ATOM 654 O O . ALA A 1 86 ? 14.965 2.526 -6.929 1.00 72.69 86 ALA A O 1
ATOM 655 N N . SER A 1 87 ? 15.347 4.084 -8.495 1.00 66.75 87 SER A N 1
ATOM 656 C CA . SER A 1 87 ? 14.307 5.004 -8.005 1.00 66.75 87 SER A CA 1
ATOM 657 C C . SER A 1 87 ? 12.898 4.389 -8.006 1.00 66.75 87 SER A C 1
ATOM 659 O O . SER A 1 87 ? 12.082 4.724 -7.150 1.00 66.75 87 SER A O 1
ATOM 661 N N . PHE A 1 88 ? 12.620 3.438 -8.905 1.00 65.75 88 PHE A N 1
ATOM 662 C CA . PHE A 1 88 ? 11.365 2.686 -8.921 1.00 65.75 88 PHE A CA 1
ATOM 663 C C . PHE A 1 88 ? 11.263 1.693 -7.753 1.00 65.75 88 PHE A C 1
ATOM 665 O O . PHE A 1 88 ? 10.220 1.609 -7.106 1.00 65.75 88 PHE A O 1
ATOM 672 N N . PHE A 1 89 ? 12.342 0.965 -7.443 1.00 63.41 89 PHE A N 1
ATOM 673 C CA . PHE A 1 89 ? 12.356 0.005 -6.330 1.00 63.41 89 PHE A CA 1
ATOM 674 C C . PHE A 1 89 ? 12.322 0.675 -4.954 1.00 63.41 89 PHE A C 1
ATOM 676 O O . PHE A 1 89 ? 11.719 0.128 -4.032 1.00 63.41 89 PHE A O 1
ATOM 683 N N . PHE A 1 90 ? 12.929 1.855 -4.823 1.00 62.88 90 PHE A N 1
ATOM 684 C CA . PHE A 1 90 ? 12.879 2.659 -3.600 1.00 62.88 90 PHE A CA 1
ATOM 685 C C . PHE A 1 90 ? 11.639 3.555 -3.510 1.00 62.88 90 PHE A C 1
ATOM 687 O O . PHE A 1 90 ? 11.509 4.311 -2.549 1.00 62.88 90 PHE A O 1
ATOM 694 N N . SER A 1 91 ? 10.716 3.483 -4.474 1.00 57.50 91 SER A N 1
ATOM 695 C CA . SER A 1 91 ? 9.483 4.257 -4.393 1.00 57.50 91 SER A CA 1
ATOM 696 C C . SER A 1 91 ? 8.620 3.755 -3.218 1.00 57.50 91 SER A C 1
ATOM 698 O O . SER A 1 91 ? 8.275 2.565 -3.190 1.00 57.50 91 SER A O 1
ATOM 700 N N . PRO A 1 92 ? 8.212 4.639 -2.282 1.00 56.44 92 PRO A N 1
ATOM 701 C CA . PRO A 1 92 ? 7.364 4.302 -1.128 1.00 56.44 92 PRO A CA 1
ATOM 702 C C . PRO A 1 92 ? 6.053 3.582 -1.494 1.00 56.44 92 PRO A C 1
ATOM 704 O O . PRO A 1 92 ? 5.479 2.848 -0.694 1.00 56.44 92 PRO A O 1
ATOM 707 N N . ILE A 1 93 ? 5.627 3.685 -2.752 1.00 58.12 93 ILE A N 1
ATOM 708 C CA . ILE A 1 93 ? 4.381 3.122 -3.278 1.00 58.12 93 ILE A CA 1
ATOM 709 C C . ILE A 1 93 ? 4.297 1.595 -3.094 1.00 58.12 93 ILE A C 1
ATOM 711 O O . ILE A 1 93 ? 3.236 1.061 -2.758 1.00 58.12 93 ILE A O 1
ATOM 715 N N . ILE A 1 94 ? 5.398 0.854 -3.299 1.00 60.72 94 ILE A N 1
ATOM 716 C CA . ILE A 1 94 ? 5.379 -0.613 -3.132 1.00 60.72 94 ILE A CA 1
ATOM 717 C C . ILE A 1 94 ? 5.272 -0.982 -1.646 1.00 60.72 94 ILE A C 1
ATOM 719 O O . ILE A 1 94 ? 4.598 -1.962 -1.305 1.00 60.72 94 ILE A O 1
ATOM 723 N N . SER A 1 95 ? 5.913 -0.217 -0.757 1.00 62.03 95 SER A N 1
ATOM 724 C CA . SER A 1 95 ? 5.772 -0.404 0.689 1.00 62.03 95 SER A CA 1
ATOM 725 C C . SER A 1 95 ? 4.361 -0.082 1.165 1.00 62.03 95 SER A C 1
ATOM 727 O O . SER A 1 95 ? 3.810 -0.889 1.915 1.00 62.03 95 SER A O 1
ATOM 729 N N . ASP A 1 96 ? 3.741 0.988 0.672 1.00 68.94 96 ASP A N 1
ATOM 730 C CA . ASP A 1 96 ? 2.418 1.433 1.122 1.00 68.94 96 ASP A CA 1
ATOM 731 C C . ASP A 1 96 ? 1.335 0.434 0.718 1.00 68.94 96 ASP A C 1
ATOM 733 O O . ASP A 1 96 ? 0.564 -0.040 1.555 1.00 68.94 96 ASP A O 1
ATOM 737 N N . LEU A 1 97 ? 1.361 -0.048 -0.530 1.00 68.50 97 LEU A N 1
ATOM 738 C CA . LEU A 1 97 ? 0.437 -1.096 -0.978 1.00 68.50 97 LEU A CA 1
ATOM 739 C C . LEU A 1 97 ? 0.627 -2.413 -0.212 1.00 68.50 97 LEU A C 1
ATOM 741 O O . LEU A 1 97 ? -0.345 -3.116 0.088 1.00 68.50 97 LEU A O 1
ATOM 745 N N . ARG A 1 98 ? 1.872 -2.777 0.126 1.00 75.19 98 ARG A N 1
ATOM 746 C CA . ARG A 1 98 ? 2.143 -3.949 0.975 1.00 75.19 98 ARG A CA 1
ATOM 747 C C . ARG A 1 98 ? 1.638 -3.729 2.403 1.00 75.19 98 ARG A C 1
ATOM 749 O O . ARG A 1 98 ? 1.117 -4.680 2.989 1.00 75.19 98 ARG A O 1
ATOM 756 N N . ARG A 1 99 ? 1.768 -2.519 2.953 1.00 74.94 99 ARG A N 1
ATOM 757 C CA . ARG A 1 99 ? 1.299 -2.136 4.294 1.00 74.94 99 ARG A CA 1
ATOM 758 C C . ARG A 1 99 ? -0.224 -2.206 4.382 1.00 74.94 99 ARG A C 1
ATOM 760 O O . ARG A 1 99 ? -0.729 -2.908 5.256 1.00 74.94 99 ARG A O 1
ATOM 767 N N . ILE A 1 100 ? -0.935 -1.636 3.407 1.00 75.88 100 ILE A N 1
ATOM 768 C CA . ILE A 1 100 ? -2.404 -1.686 3.302 1.00 75.88 100 ILE A CA 1
ATOM 769 C C . ILE A 1 100 ? -2.897 -3.138 3.243 1.00 75.88 100 ILE A C 1
ATOM 771 O O . ILE A 1 100 ? -3.763 -3.544 4.019 1.00 75.88 100 ILE A O 1
ATOM 775 N N . ARG A 1 101 ? -2.296 -3.979 2.387 1.00 81.31 101 ARG A N 1
ATOM 776 C CA . ARG A 1 101 ? -2.685 -5.400 2.277 1.00 81.31 101 ARG A CA 1
ATOM 777 C C . ARG A 1 101 ? -2.442 -6.191 3.564 1.00 81.31 101 ARG A C 1
ATOM 779 O O . ARG A 1 101 ? -3.211 -7.098 3.874 1.00 81.31 101 ARG A O 1
ATOM 786 N N . ARG A 1 102 ? -1.370 -5.895 4.305 1.00 82.00 102 ARG A N 1
ATOM 787 C CA . ARG A 1 102 ? -1.096 -6.537 5.602 1.00 82.00 102 ARG A CA 1
ATOM 788 C C . ARG A 1 102 ? -2.085 -6.084 6.673 1.00 82.00 102 ARG A C 1
ATOM 790 O O . ARG A 1 102 ? -2.553 -6.932 7.428 1.00 82.00 102 ARG A O 1
ATOM 797 N N . ALA A 1 103 ? -2.405 -4.791 6.723 1.00 79.69 103 ALA A N 1
ATOM 798 C CA . ALA A 1 103 ? -3.389 -4.242 7.651 1.00 79.69 103 ALA A CA 1
ATOM 799 C C . ALA A 1 103 ? -4.765 -4.889 7.439 1.00 79.69 103 ALA A C 1
ATOM 801 O O . ALA A 1 103 ? -5.331 -5.410 8.396 1.00 79.69 103 ALA A O 1
ATOM 802 N N . GLN A 1 104 ? -5.232 -4.991 6.188 1.00 85.31 104 GLN A N 1
ATOM 803 C CA . GLN A 1 104 ? -6.503 -5.651 5.876 1.00 85.31 104 GLN A CA 1
ATOM 804 C C . GLN A 1 104 ? -6.534 -7.105 6.367 1.00 85.31 104 GLN A C 1
ATOM 806 O O . GLN A 1 104 ? -7.455 -7.494 7.074 1.00 85.31 104 GLN A O 1
ATOM 811 N N . ARG A 1 105 ? -5.480 -7.892 6.101 1.00 85.19 105 ARG A N 1
ATOM 812 C CA . ARG A 1 105 ? -5.401 -9.285 6.584 1.00 85.19 105 ARG A CA 1
ATOM 813 C C . ARG A 1 105 ? -5.442 -9.399 8.108 1.00 85.19 105 ARG A C 1
ATOM 815 O O . ARG A 1 105 ? -5.985 -10.373 8.618 1.00 85.19 105 ARG A O 1
ATOM 822 N N . ARG A 1 106 ? -4.844 -8.442 8.833 1.00 83.38 106 ARG A N 1
ATOM 823 C CA . ARG A 1 106 ? -4.938 -8.388 10.302 1.00 83.38 106 ARG A CA 1
ATOM 824 C C . ARG A 1 106 ? -6.384 -8.138 10.714 1.00 83.38 106 ARG A C 1
ATOM 826 O O . ARG A 1 106 ? -6.883 -8.882 11.548 1.00 83.38 106 ARG A O 1
ATOM 833 N N . ILE A 1 107 ? -7.042 -7.148 10.104 1.00 86.88 107 ILE A N 1
ATOM 834 C CA . ILE A 1 107 ? -8.439 -6.790 10.385 1.00 86.88 107 ILE A CA 1
ATOM 835 C C . ILE A 1 107 ? -9.372 -7.975 10.122 1.00 86.88 107 ILE A C 1
ATOM 837 O O . ILE A 1 107 ? -10.234 -8.263 10.951 1.00 86.88 107 ILE A O 1
ATOM 841 N N . ASP A 1 108 ? -9.175 -8.707 9.024 1.00 86.06 108 ASP A N 1
ATOM 842 C CA . ASP A 1 108 ? -9.982 -9.874 8.635 1.00 86.06 108 ASP A CA 1
ATOM 843 C C . ASP A 1 108 ? -9.996 -10.987 9.699 1.00 86.06 108 ASP A C 1
ATOM 845 O O . ASP A 1 108 ? -10.982 -11.707 9.824 1.00 86.06 108 ASP A O 1
ATOM 849 N N . GLN A 1 109 ? -8.932 -11.100 10.500 1.00 83.81 109 GLN A N 1
ATOM 850 C CA . GLN A 1 109 ? -8.801 -12.096 11.571 1.00 83.81 109 GLN A CA 1
ATOM 851 C C . GLN A 1 109 ? -9.306 -11.604 12.935 1.00 83.81 109 GLN A C 1
ATOM 853 O O . GLN A 1 109 ? -9.366 -12.387 13.885 1.00 83.81 109 GLN A O 1
ATOM 858 N N . LEU A 1 110 ? -9.636 -10.316 13.064 1.00 84.69 110 LEU A N 1
ATOM 859 C CA . LEU A 1 110 ? -10.115 -9.758 14.325 1.00 84.69 110 LEU A CA 1
ATOM 860 C C . LEU A 1 110 ? -11.523 -10.238 14.632 1.00 84.69 110 LEU A C 1
ATOM 862 O O . LEU A 1 110 ? -12.366 -10.328 13.749 1.00 84.69 110 LEU A O 1
ATOM 866 N N . THR A 1 111 ? -11.787 -10.467 15.910 1.00 81.50 111 THR A N 1
ATOM 867 C CA . THR A 1 111 ? -13.135 -10.633 16.452 1.00 81.50 111 THR A CA 1
ATOM 868 C C . THR A 1 111 ? -13.253 -9.745 17.682 1.00 81.50 111 THR A C 1
ATOM 870 O O . THR A 1 111 ? -12.254 -9.494 18.356 1.00 81.50 111 THR A O 1
ATOM 873 N N . ASN A 1 112 ? -14.457 -9.248 17.965 1.00 83.25 112 ASN A N 1
ATOM 874 C CA . ASN A 1 112 ? -14.749 -8.434 19.146 1.00 83.25 112 ASN A CA 1
ATOM 875 C C . ASN A 1 112 ? -13.903 -7.141 19.254 1.00 83.25 112 ASN A C 1
ATOM 877 O O . ASN A 1 112 ? -13.564 -6.698 20.347 1.00 83.25 112 ASN A O 1
ATOM 881 N N . HIS A 1 113 ? -13.549 -6.527 18.122 1.00 88.38 113 HIS A N 1
ATOM 882 C CA . HIS A 1 113 ? -12.773 -5.281 18.058 1.00 88.38 113 HIS A CA 1
ATOM 883 C C . HIS A 1 113 ? -13.663 -4.028 18.037 1.00 88.38 113 HIS A C 1
ATOM 885 O O . HIS A 1 113 ? -14.877 -4.119 17.847 1.00 88.38 113 HIS A O 1
ATOM 891 N N . TYR A 1 114 ? -13.059 -2.855 18.227 1.00 90.81 114 TYR A N 1
ATOM 892 C CA . TYR A 1 114 ? -13.736 -1.558 18.147 1.00 90.81 114 TYR A CA 1
ATOM 893 C C . TYR A 1 114 ? -13.513 -0.931 16.773 1.00 90.81 114 TYR A C 1
ATOM 895 O O . TYR A 1 114 ? -12.405 -0.992 16.239 1.00 90.81 114 TYR A O 1
ATOM 903 N N . ILE A 1 115 ? -14.548 -0.303 16.225 1.00 93.75 115 ILE A N 1
ATOM 904 C CA . ILE A 1 115 ? -14.455 0.511 15.013 1.00 93.75 115 ILE A CA 1
ATOM 905 C C . ILE A 1 115 ? -14.705 1.970 15.395 1.00 93.75 115 ILE A C 1
ATOM 907 O O . ILE A 1 115 ? -15.670 2.266 16.097 1.00 93.75 115 ILE A O 1
ATOM 911 N N . ILE A 1 116 ? -13.847 2.876 14.938 1.00 93.38 116 ILE A N 1
ATOM 912 C CA . ILE A 1 116 ? -14.034 4.323 15.066 1.00 93.38 116 ILE A CA 1
ATOM 913 C C . ILE A 1 116 ? -14.209 4.888 13.661 1.00 93.38 116 ILE A C 1
ATOM 915 O O . ILE A 1 116 ? -13.338 4.734 12.808 1.00 93.38 116 ILE A O 1
ATOM 919 N N . CYS A 1 117 ? -15.345 5.524 13.427 1.00 92.38 117 CYS A N 1
ATOM 920 C CA . CYS A 1 117 ? -15.659 6.261 12.217 1.00 92.38 117 CYS A CA 1
ATOM 921 C C . CYS A 1 117 ? -15.577 7.740 12.545 1.00 92.38 117 CYS A C 1
ATOM 923 O O . CYS A 1 117 ? -16.366 8.215 13.358 1.00 92.38 117 CYS A O 1
ATOM 925 N N . GLY A 1 118 ? -14.665 8.464 11.917 1.00 83.44 118 GLY A N 1
ATOM 926 C CA . GLY A 1 118 ? -14.596 9.899 12.114 1.00 83.44 118 GLY A CA 1
ATOM 927 C C . GLY A 1 118 ? -13.693 10.572 11.101 1.00 83.44 118 GLY A C 1
ATOM 928 O O . GLY A 1 118 ? -12.762 9.956 10.581 1.00 83.44 118 GLY A O 1
ATOM 929 N N . ASP A 1 119 ? -14.004 11.829 10.816 1.00 78.12 119 ASP A N 1
ATOM 930 C CA . ASP A 1 119 ? -13.132 12.687 10.024 1.00 78.12 119 ASP A CA 1
ATOM 931 C C . ASP A 1 119 ? -12.043 13.302 10.912 1.00 78.12 119 ASP A C 1
ATOM 933 O O . ASP A 1 119 ? -12.067 13.188 12.138 1.00 78.12 119 ASP A O 1
ATOM 937 N N . VAL A 1 120 ? -11.067 13.960 10.288 1.00 77.19 120 VAL A N 1
ATOM 938 C CA . VAL A 1 120 ? -9.962 14.613 10.998 1.00 77.19 120 VAL A CA 1
ATOM 939 C C . VAL A 1 120 ? -10.510 15.613 12.019 1.00 77.19 120 VAL A C 1
ATOM 941 O O . VAL A 1 120 ? -11.229 16.545 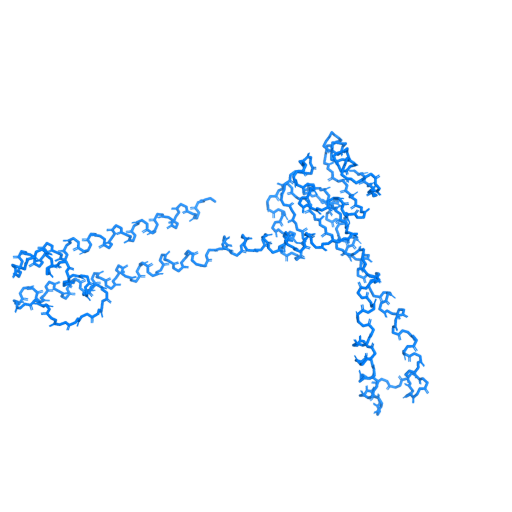11.657 1.00 77.19 120 VAL A O 1
ATOM 944 N N . GLY A 1 121 ? -10.157 15.443 13.293 1.00 78.25 121 GLY A N 1
ATOM 945 C CA . GLY A 1 121 ? -10.596 16.353 14.345 1.00 78.25 121 GLY A CA 1
ATOM 946 C C . GLY A 1 121 ? -10.150 15.944 15.744 1.00 78.25 121 GLY A C 1
ATOM 947 O O . GLY A 1 121 ? -9.918 14.768 16.030 1.00 78.25 121 GLY A O 1
ATOM 948 N N . GLU A 1 122 ? -10.089 16.928 16.646 1.00 80.62 122 GLU A N 1
ATOM 949 C CA . GLU A 1 122 ? -9.636 16.728 18.029 1.00 80.62 122 GLU A CA 1
ATOM 950 C C . GLU A 1 122 ? -10.458 15.674 18.779 1.00 80.62 122 GLU A C 1
ATOM 952 O O . GLU A 1 122 ? -9.908 14.934 19.588 1.00 80.62 122 GLU A O 1
ATOM 957 N N . LEU A 1 123 ? -11.761 15.569 18.497 1.00 82.19 123 LEU A N 1
ATOM 958 C CA . LEU A 1 123 ? -12.639 14.579 19.125 1.00 82.19 123 LEU A CA 1
ATOM 959 C C . LEU A 1 123 ? -12.220 13.145 18.784 1.00 82.19 123 LEU A C 1
ATOM 961 O O . LEU A 1 123 ? -12.153 12.297 19.675 1.00 82.19 123 LEU A O 1
ATOM 965 N N . VAL A 1 124 ? -11.894 12.884 17.516 1.00 83.88 124 VAL A N 1
ATOM 966 C CA . VAL A 1 124 ? -11.472 11.560 17.041 1.00 83.88 124 VAL A CA 1
ATOM 967 C C . VAL A 1 124 ? -10.125 11.195 17.650 1.00 83.88 124 VAL A C 1
ATOM 969 O O . VAL A 1 124 ? -9.984 10.114 18.225 1.00 83.88 124 VAL A O 1
ATOM 972 N N . ASP A 1 125 ? -9.167 12.120 17.633 1.00 85.12 125 ASP A N 1
ATOM 973 C CA . ASP A 1 125 ? -7.857 11.913 18.252 1.00 85.12 125 ASP A CA 1
ATOM 974 C C . ASP A 1 125 ? -7.956 11.706 19.772 1.00 85.12 125 ASP A C 1
ATOM 976 O O . ASP A 1 125 ? -7.303 10.820 20.330 1.00 85.12 125 ASP A O 1
ATOM 980 N N . GLN A 1 126 ? -8.796 12.474 20.470 1.00 86.06 126 GLN A N 1
ATOM 981 C CA . GLN A 1 126 ? -9.036 12.302 21.905 1.00 86.06 126 GLN A CA 1
ATOM 982 C C . GLN A 1 126 ? -9.687 10.956 22.220 1.00 86.06 126 GLN A C 1
ATOM 984 O O . GLN A 1 126 ? -9.317 10.317 23.210 1.00 86.06 126 GLN A O 1
ATOM 989 N N . ALA A 1 127 ? -10.629 10.508 21.391 1.00 84.50 127 ALA A N 1
ATOM 990 C CA . ALA A 1 127 ? -11.278 9.213 21.534 1.00 84.50 127 ALA A CA 1
ATOM 991 C C . ALA A 1 127 ? -10.288 8.067 21.317 1.00 84.50 127 ALA A C 1
ATOM 993 O O . ALA A 1 127 ? -10.204 7.166 22.155 1.00 84.50 127 ALA A O 1
ATOM 994 N N . ILE A 1 128 ? -9.487 8.138 20.250 1.00 84.38 128 ILE A N 1
ATOM 995 C CA . ILE A 1 128 ? -8.405 7.191 19.967 1.00 84.38 128 ILE A CA 1
ATOM 996 C C . ILE A 1 128 ? -7.451 7.125 21.161 1.00 84.38 128 ILE A C 1
ATOM 998 O O . ILE A 1 128 ? -7.237 6.048 21.717 1.00 84.38 128 ILE A O 1
ATOM 1002 N N . ASN A 1 129 ? -6.935 8.267 21.616 1.00 86.00 129 ASN A N 1
ATOM 1003 C CA . ASN A 1 129 ? -5.976 8.321 22.720 1.00 86.00 129 ASN A CA 1
ATOM 1004 C C . ASN A 1 129 ? -6.574 7.797 24.030 1.00 86.00 129 ASN A C 1
ATOM 1006 O O . ASN A 1 129 ? -5.924 7.059 24.768 1.00 86.00 129 ASN A O 1
ATOM 1010 N N . SER A 1 130 ? -7.830 8.135 24.317 1.00 85.19 130 SER A N 1
ATOM 1011 C CA . SER A 1 130 ? -8.533 7.667 25.509 1.00 85.19 130 SER A CA 1
ATOM 1012 C C . SER A 1 130 ? -8.756 6.155 25.475 1.00 85.19 130 SER A C 1
ATOM 1014 O O . SER A 1 130 ? -8.556 5.482 26.486 1.00 85.19 130 SER A O 1
ATOM 1016 N N . LEU A 1 131 ? -9.121 5.590 24.323 1.00 80.81 131 LEU A N 1
ATOM 1017 C CA . LEU A 1 131 ? -9.281 4.146 24.158 1.00 80.81 131 LEU A CA 1
ATOM 1018 C C . LEU A 1 131 ? -7.950 3.403 24.233 1.00 80.81 131 LEU A C 1
ATOM 1020 O O . LEU A 1 131 ? -7.889 2.375 24.904 1.00 80.81 131 LEU A O 1
ATOM 1024 N N . LEU A 1 132 ? -6.887 3.935 23.628 1.00 78.94 132 LEU A N 1
ATOM 1025 C CA . LEU A 1 132 ? -5.541 3.371 23.736 1.00 78.94 132 LEU A CA 1
ATOM 1026 C C . LEU A 1 132 ? -5.058 3.367 25.190 1.00 78.94 132 LEU A C 1
ATOM 1028 O O . LEU A 1 132 ? -4.685 2.316 25.707 1.00 78.94 132 LEU A O 1
ATOM 1032 N N . ASN A 1 133 ? -5.174 4.494 25.894 1.00 82.31 133 ASN A N 1
ATOM 1033 C CA . ASN A 1 133 ? -4.801 4.593 27.306 1.00 82.31 133 ASN A CA 1
ATOM 1034 C C . ASN A 1 133 ? -5.629 3.647 28.188 1.00 82.31 133 ASN A C 1
ATOM 1036 O O . ASN A 1 133 ? -5.105 3.007 29.103 1.00 82.31 133 ASN A O 1
ATOM 1040 N N . ASN A 1 134 ? -6.932 3.526 27.921 1.00 81.06 134 ASN A N 1
ATOM 1041 C CA . ASN A 1 134 ? -7.801 2.604 28.649 1.00 81.06 134 ASN A CA 1
ATOM 1042 C C . ASN A 1 134 ? -7.451 1.139 28.365 1.00 81.06 134 ASN A C 1
ATOM 1044 O O . ASN A 1 134 ? -7.458 0.326 29.291 1.00 81.06 134 ASN A O 1
ATOM 1048 N N . ALA A 1 135 ? -7.115 0.801 27.120 1.00 73.25 135 ALA A N 1
ATOM 1049 C CA . ALA A 1 135 ? -6.642 -0.522 26.735 1.00 73.25 135 ALA A CA 1
ATOM 1050 C C . ALA A 1 135 ? -5.315 -0.861 27.430 1.00 73.25 135 ALA A C 1
ATOM 1052 O O . ALA A 1 135 ? -5.179 -1.936 28.013 1.00 73.25 135 ALA A O 1
ATOM 1053 N N . GLU A 1 136 ? -4.357 0.067 27.462 1.00 72.94 136 GLU A N 1
ATOM 1054 C CA . GLU A 1 136 ? -3.092 -0.111 28.181 1.00 72.94 136 GLU A CA 1
ATOM 1055 C C . GLU A 1 136 ? -3.305 -0.331 29.680 1.00 72.94 136 GLU A C 1
ATOM 1057 O O . GLU A 1 136 ? -2.761 -1.282 30.247 1.00 72.94 136 GLU A O 1
ATOM 1062 N N . ARG A 1 137 ? -4.167 0.471 30.318 1.00 74.75 137 ARG A N 1
ATOM 1063 C CA . ARG A 1 137 ? -4.535 0.286 31.732 1.00 74.75 137 ARG A CA 1
ATOM 1064 C C . ARG A 1 137 ? -5.197 -1.066 31.981 1.00 74.75 137 ARG A C 1
ATOM 1066 O O . ARG A 1 137 ? -4.852 -1.744 32.948 1.00 74.75 137 ARG A O 1
ATOM 1073 N N . ARG A 1 138 ? -6.118 -1.496 31.110 1.00 70.62 138 ARG A N 1
ATOM 1074 C CA . ARG A 1 138 ? -6.765 -2.816 31.208 1.00 70.62 138 ARG A CA 1
ATOM 1075 C C . ARG A 1 138 ? -5.743 -3.938 31.081 1.00 70.62 138 ARG A C 1
ATOM 1077 O O . ARG A 1 138 ? -5.751 -4.841 31.916 1.00 70.62 138 ARG A O 1
ATOM 1084 N N . ARG A 1 139 ? -4.820 -3.852 30.118 1.00 69.19 139 ARG A N 1
ATOM 1085 C CA . ARG A 1 139 ? -3.716 -4.812 29.962 1.00 69.19 139 ARG A CA 1
ATOM 1086 C C . ARG A 1 139 ? -2.850 -4.870 31.210 1.00 69.19 139 ARG A C 1
ATOM 1088 O O . ARG A 1 139 ? -2.639 -5.966 31.718 1.00 69.19 139 ARG A O 1
ATOM 1095 N N . ALA A 1 140 ? -2.410 -3.722 31.725 1.00 70.31 140 ALA A N 1
ATOM 1096 C CA . ALA A 1 140 ? -1.612 -3.643 32.946 1.00 70.31 140 ALA A CA 1
ATOM 1097 C C . ALA A 1 140 ? -2.344 -4.278 34.139 1.00 70.31 140 ALA A C 1
ATOM 1099 O O . ALA A 1 140 ? -1.785 -5.150 34.796 1.00 70.31 140 ALA A O 1
ATOM 1100 N N . SER A 1 141 ? -3.622 -3.944 34.349 1.00 71.62 141 SER A N 1
ATOM 1101 C CA . SER A 1 141 ? -4.418 -4.505 35.449 1.00 71.62 141 SER A CA 1
ATOM 1102 C C . SER A 1 141 ? -4.677 -6.012 35.312 1.00 71.62 141 SER A C 1
ATOM 1104 O O . SER A 1 141 ? -4.679 -6.739 36.304 1.00 71.62 141 SER A O 1
ATOM 1106 N N . ASN A 1 142 ? -4.869 -6.512 34.086 1.00 70.06 142 ASN A N 1
ATOM 1107 C CA . ASN A 1 142 ? -5.050 -7.939 33.822 1.00 70.06 142 ASN A CA 1
ATOM 1108 C C . ASN A 1 142 ? -3.744 -8.708 34.041 1.00 70.06 142 ASN A C 1
ATOM 1110 O O . ASN A 1 142 ? -3.763 -9.783 34.637 1.00 70.06 142 ASN A O 1
ATOM 1114 N N . LEU A 1 143 ? -2.613 -8.151 33.595 1.00 69.00 143 LEU A N 1
ATOM 1115 C CA . LEU A 1 143 ? -1.283 -8.690 33.879 1.00 69.00 143 LEU A CA 1
ATOM 1116 C C . LEU A 1 143 ? -1.041 -8.732 35.389 1.00 69.00 143 LEU A C 1
ATOM 1118 O O . LEU A 1 143 ? -0.652 -9.772 35.911 1.00 69.00 143 LEU A O 1
ATOM 1122 N N . GLU A 1 144 ? -1.342 -7.648 36.100 1.00 72.75 144 GLU A N 1
ATOM 1123 C CA . GLU A 1 144 ? -1.211 -7.575 37.553 1.00 72.75 144 GLU A CA 1
ATOM 1124 C C . GLU A 1 144 ? -2.079 -8.628 38.255 1.00 72.75 144 GLU A C 1
ATOM 1126 O O . GLU A 1 144 ? -1.569 -9.360 39.094 1.00 72.75 144 GLU A O 1
ATOM 1131 N N . ARG A 1 145 ? -3.348 -8.820 37.863 1.00 71.62 145 ARG A N 1
ATOM 1132 C CA . ARG A 1 145 ? -4.204 -9.896 38.415 1.00 71.62 145 ARG A CA 1
ATOM 1133 C C . ARG A 1 145 ? -3.595 -11.290 38.279 1.00 71.62 145 ARG A C 1
ATOM 1135 O O . ARG A 1 145 ? -3.863 -12.151 39.113 1.00 71.62 145 ARG A O 1
ATOM 1142 N N . VAL A 1 146 ? -2.816 -11.515 37.229 1.00 72.06 146 VAL A N 1
ATOM 1143 C CA . VAL A 1 146 ? -2.223 -12.818 36.915 1.00 72.06 146 VAL A CA 1
ATOM 1144 C C . VAL A 1 146 ? -0.898 -13.008 37.640 1.00 72.06 146 VAL A C 1
ATOM 1146 O O . VAL A 1 146 ? -0.619 -14.107 38.109 1.00 72.06 146 VAL A O 1
ATOM 1149 N N . TYR A 1 147 ? -0.104 -11.949 37.786 1.00 70.94 147 TYR A N 1
ATOM 1150 C CA . TYR A 1 147 ? 1.164 -12.013 38.508 1.00 70.94 147 TYR A CA 1
ATOM 1151 C C . TYR A 1 147 ? 1.016 -11.882 40.022 1.00 70.94 147 TYR A C 1
ATOM 1153 O O . TYR A 1 147 ? 1.776 -12.516 40.739 1.00 70.94 147 TYR A O 1
ATOM 1161 N N . ARG A 1 148 ? 0.002 -11.181 40.540 1.00 79.00 148 ARG A N 1
ATOM 1162 C CA . ARG A 1 148 ? -0.165 -10.940 41.985 1.00 79.00 148 ARG A CA 1
ATOM 1163 C C . ARG A 1 148 ? -0.153 -12.211 42.854 1.00 79.00 148 ARG A C 1
ATOM 1165 O O . ARG A 1 148 ? 0.493 -12.195 43.899 1.00 79.00 148 ARG A O 1
ATOM 1172 N N . PRO A 1 149 ? -0.811 -13.328 42.475 1.00 81.44 149 PRO A N 1
ATOM 1173 C CA . PRO A 1 149 ? -0.723 -14.575 43.239 1.00 81.44 149 PRO A CA 1
ATOM 1174 C C . PRO A 1 149 ? 0.681 -15.187 43.202 1.00 81.44 149 PRO A C 1
ATOM 1176 O O . PRO A 1 149 ? 1.121 -15.779 44.187 1.00 81.44 149 PRO A O 1
ATOM 1179 N N . LEU A 1 150 ? 1.375 -15.052 42.067 1.00 82.06 150 LEU A N 1
ATOM 1180 C CA . LEU A 1 150 ? 2.747 -15.515 41.913 1.00 82.06 150 LEU A CA 1
ATOM 1181 C C . LEU A 1 150 ? 3.694 -14.676 42.765 1.00 82.06 150 LEU A C 1
ATOM 1183 O O . LEU A 1 150 ? 4.522 -15.248 43.463 1.00 82.06 150 LEU A O 1
ATOM 1187 N N . ASP A 1 151 ? 3.565 -13.355 42.726 1.00 81.81 151 ASP A N 1
ATOM 1188 C CA . ASP A 1 151 ? 4.430 -12.444 43.467 1.00 81.81 151 ASP A CA 1
ATOM 1189 C C . ASP A 1 151 ? 4.305 -12.715 44.972 1.00 81.81 151 ASP A C 1
ATOM 1191 O O . ASP A 1 151 ? 5.317 -12.964 45.619 1.00 81.81 151 ASP A O 1
ATOM 1195 N N . HIS A 1 152 ? 3.080 -12.901 45.484 1.00 83.75 152 HIS A N 1
ATOM 1196 C CA . HIS A 1 152 ? 2.859 -13.351 46.863 1.00 83.75 152 HIS A CA 1
ATOM 1197 C C . HIS A 1 152 ? 3.503 -14.706 47.197 1.00 83.75 152 HIS A C 1
ATOM 1199 O O . HIS A 1 152 ? 3.959 -14.921 48.323 1.00 83.75 152 HIS A O 1
ATOM 1205 N N . LEU A 1 153 ? 3.521 -15.652 46.254 1.00 82.31 153 LEU A N 1
ATOM 1206 C CA . LEU A 1 153 ? 4.188 -16.940 46.450 1.00 82.31 153 LEU A CA 1
ATOM 1207 C C . LEU A 1 153 ? 5.713 -16.773 46.466 1.00 82.31 153 LEU A C 1
ATOM 1209 O O . LEU A 1 153 ? 6.397 -17.392 47.278 1.00 82.31 153 LEU A O 1
ATOM 1213 N N . LEU A 1 154 ? 6.240 -15.925 45.583 1.00 83.50 154 LEU A N 1
ATOM 1214 C CA . LEU A 1 154 ? 7.658 -15.607 45.506 1.00 83.50 154 LEU A CA 1
ATOM 1215 C C . LEU A 1 154 ? 8.132 -14.880 46.765 1.00 83.50 154 LEU A C 1
ATOM 1217 O O . LEU A 1 154 ? 9.184 -15.243 47.277 1.00 83.50 154 LEU A O 1
ATOM 1221 N N . ASP A 1 155 ? 7.346 -13.942 47.298 1.00 84.94 155 ASP A N 1
ATOM 1222 C CA . ASP A 1 155 ? 7.627 -13.262 48.569 1.00 84.94 155 ASP A CA 1
ATOM 1223 C C . ASP A 1 155 ? 7.728 -14.269 49.719 1.00 84.94 155 ASP A C 1
ATOM 1225 O O . ASP A 1 155 ? 8.662 -14.228 50.518 1.00 84.94 155 ASP A O 1
ATOM 1229 N N . ARG A 1 156 ? 6.789 -15.225 49.788 1.00 82.69 156 ARG A N 1
ATOM 1230 C CA . ARG A 1 156 ? 6.788 -16.265 50.830 1.00 82.69 156 ARG A CA 1
ATOM 1231 C C . ARG A 1 156 ? 7.974 -17.221 50.735 1.00 82.69 156 ARG A C 1
ATOM 1233 O O . ARG A 1 156 ? 8.436 -17.697 51.765 1.00 82.69 156 ARG A O 1
ATOM 1240 N N . LEU A 1 157 ? 8.413 -17.557 49.523 1.00 80.94 157 LEU A N 1
ATOM 1241 C CA . LEU A 1 157 ? 9.462 -18.557 49.299 1.00 80.94 157 LEU A CA 1
ATOM 1242 C C . LEU A 1 157 ? 10.872 -17.966 49.301 1.00 80.94 157 LEU A C 1
ATOM 1244 O O . LEU A 1 157 ? 11.816 -18.643 49.701 1.00 80.94 157 LEU A O 1
ATOM 1248 N N . PHE A 1 158 ? 11.019 -16.731 48.830 1.00 79.94 158 PHE A N 1
ATOM 1249 C CA . PHE A 1 158 ? 12.314 -16.123 48.532 1.00 79.94 158 PHE A CA 1
ATOM 1250 C C . PHE A 1 158 ? 12.549 -14.787 49.253 1.00 79.94 158 PHE A C 1
ATOM 1252 O O . PHE A 1 158 ? 13.637 -14.227 49.128 1.00 79.94 158 PHE A O 1
ATOM 1259 N N . GLY A 1 159 ? 11.571 -14.299 50.026 1.00 73.38 159 GLY A N 1
ATOM 1260 C CA . GLY A 1 159 ? 11.608 -12.977 50.653 1.00 73.38 159 GLY A CA 1
ATOM 1261 C C . GLY A 1 159 ? 11.370 -11.846 49.649 1.00 73.38 159 GLY A C 1
ATOM 1262 O O . GLY A 1 159 ? 11.323 -12.076 48.443 1.00 73.38 159 GLY A O 1
ATOM 1263 N N . ASP A 1 160 ? 11.234 -10.618 50.149 1.00 75.19 160 ASP A N 1
ATOM 1264 C CA . ASP A 1 160 ? 10.915 -9.416 49.352 1.00 75.19 160 ASP A CA 1
ATOM 1265 C C . ASP A 1 160 ? 12.164 -8.729 48.747 1.00 75.19 160 ASP A C 1
ATOM 1267 O O . ASP A 1 160 ? 12.095 -7.693 48.098 1.00 75.19 160 ASP A O 1
ATOM 1271 N N . ASP A 1 161 ? 13.354 -9.302 48.940 1.00 68.19 161 ASP A N 1
ATOM 1272 C CA . ASP A 1 161 ? 14.608 -8.628 48.597 1.00 68.19 161 ASP A CA 1
ATOM 1273 C C . ASP A 1 161 ? 14.918 -8.712 47.086 1.00 68.19 161 ASP A C 1
ATOM 1275 O O . ASP A 1 161 ? 15.458 -9.708 46.588 1.00 68.19 161 ASP A O 1
ATOM 1279 N N . GLU A 1 162 ? 14.543 -7.671 46.333 1.00 62.78 162 GLU A N 1
ATOM 1280 C CA . GLU A 1 162 ? 14.679 -7.605 44.866 1.00 62.78 162 GLU A CA 1
ATOM 1281 C C . GLU A 1 162 ? 16.134 -7.563 44.363 1.00 62.78 162 GLU A C 1
ATOM 1283 O O . GLU A 1 162 ? 16.398 -7.922 43.213 1.00 62.78 162 GLU A O 1
ATOM 1288 N N . LEU A 1 163 ? 17.091 -7.166 45.209 1.00 64.62 163 LEU A N 1
ATOM 1289 C CA . LEU A 1 163 ? 18.520 -7.051 44.870 1.00 64.62 163 LEU A CA 1
ATOM 1290 C C . LEU A 1 163 ? 19.392 -8.120 45.554 1.00 64.62 163 LEU A C 1
ATOM 1292 O O . LEU A 1 163 ? 20.611 -8.141 45.372 1.00 64.62 163 LEU A O 1
ATOM 1296 N N . GLY A 1 164 ? 18.770 -9.023 46.315 1.00 70.06 164 GLY A N 1
ATOM 1297 C CA . GLY A 1 164 ? 19.442 -10.059 47.090 1.00 70.06 164 GLY A CA 1
ATOM 1298 C C . GLY A 1 164 ? 19.771 -11.338 46.309 1.00 70.06 164 GLY A C 1
ATOM 1299 O O . GLY A 1 164 ? 19.583 -11.461 45.095 1.00 70.06 164 GLY A O 1
ATOM 1300 N N . HIS A 1 165 ? 20.232 -12.357 47.042 1.00 74.38 165 HIS A N 1
ATOM 1301 C CA . HIS A 1 165 ? 20.661 -13.657 46.500 1.00 74.38 165 HIS A CA 1
ATOM 1302 C C . HIS A 1 165 ? 19.572 -14.373 45.666 1.00 74.38 165 HIS A C 1
ATOM 1304 O O . HIS A 1 165 ? 19.882 -15.184 44.790 1.00 74.38 165 HIS A O 1
ATOM 1310 N N . TYR A 1 166 ? 18.296 -14.036 45.891 1.00 74.06 166 TYR A N 1
ATOM 1311 C CA . TYR A 1 166 ? 17.140 -14.650 45.237 1.00 74.06 166 TYR A CA 1
ATOM 1312 C C . TYR A 1 166 ? 16.566 -13.877 44.034 1.00 74.06 166 TYR A C 1
ATOM 1314 O O . TYR A 1 166 ? 15.603 -14.343 43.419 1.00 74.06 166 TYR A O 1
ATOM 1322 N N . ALA A 1 167 ? 17.189 -12.774 43.603 1.00 75.69 167 ALA A N 1
ATOM 1323 C CA . ALA A 1 167 ? 16.734 -11.995 42.444 1.00 75.69 167 ALA A CA 1
ATOM 1324 C C . ALA A 1 167 ? 16.688 -12.823 41.138 1.00 75.69 167 ALA A C 1
ATOM 1326 O O . ALA A 1 167 ? 15.699 -12.816 40.399 1.00 75.69 167 ALA A O 1
ATOM 1327 N N . ARG A 1 168 ? 17.744 -13.607 40.865 1.00 79.38 168 ARG A N 1
ATOM 1328 C CA . ARG A 1 168 ? 17.818 -14.493 39.684 1.00 79.38 168 ARG A CA 1
ATOM 1329 C C . ARG A 1 168 ? 16.772 -15.622 39.721 1.00 79.38 168 ARG A C 1
ATOM 1331 O O . ARG A 1 168 ? 16.070 -15.782 38.721 1.00 79.38 168 ARG A O 1
ATOM 1338 N N . PRO A 1 169 ? 16.618 -16.377 40.827 1.00 81.00 169 PRO A N 1
ATOM 1339 C CA . PRO A 1 169 ? 15.539 -17.353 40.984 1.00 81.00 169 PRO A CA 1
ATOM 1340 C C . PRO A 1 169 ? 14.138 -16.776 40.738 1.00 81.00 169 PRO A C 1
ATOM 1342 O O . PRO A 1 169 ? 13.387 -17.343 39.943 1.00 81.00 169 PRO A O 1
ATOM 1345 N N . ARG A 1 170 ? 13.800 -15.622 41.338 1.00 80.62 170 ARG A N 1
ATOM 1346 C CA . ARG A 1 170 ? 12.490 -14.964 41.149 1.00 80.62 170 ARG A CA 1
ATOM 1347 C C . ARG A 1 170 ? 12.242 -14.609 39.682 1.00 80.62 170 ARG A C 1
ATOM 1349 O O . ARG A 1 170 ? 11.162 -14.884 39.155 1.00 80.62 170 ARG A O 1
ATOM 1356 N N . ALA A 1 171 ? 13.256 -14.082 38.992 1.00 80.94 171 ALA A N 1
ATOM 1357 C CA . ALA A 1 171 ? 13.166 -13.762 37.568 1.00 80.94 171 ALA A CA 1
ATOM 1358 C C . ALA A 1 171 ? 12.912 -15.006 36.697 1.00 80.94 171 ALA A C 1
ATOM 1360 O O . ALA A 1 171 ? 12.091 -14.954 35.780 1.00 80.94 171 ALA A O 1
ATOM 1361 N N . VAL A 1 172 ? 13.569 -16.135 36.990 1.00 84.75 172 VAL A N 1
ATOM 1362 C CA . VAL A 1 172 ? 13.353 -17.406 36.274 1.00 84.75 172 VAL A CA 1
ATOM 1363 C C . VAL A 1 172 ? 11.925 -17.908 36.475 1.00 84.75 172 VAL A C 1
ATOM 1365 O O . VAL A 1 172 ? 11.259 -18.250 35.497 1.00 84.75 172 VAL A O 1
ATOM 1368 N N . VAL A 1 173 ? 11.422 -17.892 37.712 1.00 84.00 173 VAL A N 1
ATOM 1369 C CA . VAL A 1 173 ? 10.055 -18.335 38.015 1.00 84.00 173 VAL A CA 1
ATOM 1370 C C . VAL A 1 173 ? 9.013 -17.431 37.347 1.00 84.00 173 VAL A C 1
ATOM 1372 O O . VAL A 1 173 ? 8.102 -17.958 36.709 1.00 84.00 173 VAL A O 1
ATOM 1375 N N . ARG A 1 174 ? 9.172 -16.096 37.376 1.00 82.81 174 ARG A N 1
ATOM 1376 C CA . ARG A 1 174 ? 8.309 -15.171 36.605 1.00 82.81 174 ARG A CA 1
ATOM 1377 C C . ARG A 1 174 ? 8.314 -15.501 35.116 1.00 82.81 174 ARG A C 1
ATOM 1379 O O . ARG A 1 174 ? 7.257 -15.509 34.492 1.00 82.81 174 ARG A O 1
ATOM 1386 N N . ARG A 1 175 ? 9.480 -15.818 34.544 1.00 82.44 175 ARG A N 1
ATOM 1387 C CA . ARG A 1 175 ? 9.619 -16.153 33.117 1.00 82.44 175 ARG A CA 1
ATOM 1388 C C . ARG A 1 175 ? 8.894 -17.449 32.751 1.00 82.44 175 ARG A C 1
ATOM 1390 O O . ARG A 1 175 ? 8.219 -17.493 31.725 1.00 82.44 175 ARG A O 1
ATOM 1397 N N . ILE A 1 176 ? 9.016 -18.478 33.591 1.00 82.50 176 ILE A N 1
ATOM 1398 C CA . ILE A 1 176 ? 8.340 -19.771 33.415 1.00 82.50 176 ILE A CA 1
ATOM 1399 C C . ILE A 1 176 ? 6.830 -19.600 33.584 1.00 82.50 176 ILE A C 1
ATOM 1401 O O . ILE A 1 176 ? 6.065 -20.012 32.714 1.00 82.50 176 ILE A O 1
ATOM 1405 N N . TYR A 1 177 ? 6.398 -18.937 34.658 1.00 80.12 177 TYR A N 1
ATOM 1406 C CA . TYR A 1 177 ? 4.986 -18.673 34.912 1.00 80.12 177 TYR A CA 1
ATOM 1407 C C . TYR A 1 177 ? 4.353 -17.865 33.777 1.00 80.12 177 TYR A C 1
ATOM 1409 O O . TYR A 1 177 ? 3.261 -18.199 33.317 1.00 80.12 177 TYR A O 1
ATOM 1417 N N . TRP A 1 178 ? 5.054 -16.854 33.251 1.00 75.75 178 TRP A N 1
ATOM 1418 C CA . TRP A 1 178 ? 4.609 -16.128 32.065 1.00 75.75 178 TRP A CA 1
ATOM 1419 C C . TRP A 1 178 ? 4.506 -17.033 30.841 1.00 75.75 178 TRP A C 1
ATOM 1421 O O . TRP A 1 178 ? 3.486 -17.013 30.165 1.00 75.75 178 TRP A O 1
ATOM 1431 N N . ALA A 1 179 ? 5.517 -17.856 30.551 1.00 79.62 179 ALA A N 1
ATOM 1432 C CA . ALA A 1 179 ? 5.488 -18.754 29.396 1.00 79.62 179 ALA A CA 1
ATOM 1433 C C . ALA A 1 179 ? 4.296 -19.729 29.440 1.00 79.62 179 ALA A C 1
ATOM 1435 O O . ALA A 1 179 ? 3.684 -19.988 28.404 1.00 79.62 179 ALA A O 1
ATOM 1436 N N . ILE A 1 180 ? 3.940 -20.207 30.637 1.00 79.69 180 ILE A N 1
ATOM 1437 C CA . ILE A 1 180 ? 2.818 -21.126 30.871 1.00 79.69 180 ILE A CA 1
ATOM 1438 C C . ILE A 1 180 ? 1.464 -20.399 30.829 1.00 79.69 180 ILE A C 1
ATOM 1440 O O . ILE A 1 180 ? 0.503 -20.929 30.279 1.00 79.69 180 ILE A O 1
ATOM 1444 N N . SER A 1 181 ? 1.371 -19.183 31.372 1.00 72.06 181 SER A N 1
ATOM 1445 C CA . SER A 1 181 ? 0.121 -18.403 31.410 1.00 72.06 181 SER A CA 1
ATOM 1446 C C . SER A 1 181 ? -0.177 -17.664 30.099 1.00 72.06 181 SER A C 1
ATOM 1448 O O . SER A 1 181 ? -1.339 -17.419 29.779 1.00 72.06 181 SER A O 1
ATOM 1450 N N . ARG A 1 182 ? 0.837 -17.358 29.279 1.00 68.25 182 ARG A N 1
ATOM 1451 C CA . ARG A 1 182 ? 0.716 -16.612 28.010 1.00 68.25 182 ARG A CA 1
ATOM 1452 C C . ARG A 1 182 ? -0.359 -17.133 27.036 1.00 68.25 182 ARG A C 1
ATOM 1454 O O . ARG A 1 182 ? -1.043 -16.290 26.450 1.00 68.25 182 ARG A O 1
ATOM 1461 N N . PRO A 1 183 ? -0.552 -18.450 26.819 1.00 61.44 183 PRO A N 1
ATOM 1462 C CA . PRO A 1 183 ? -1.610 -18.958 25.942 1.00 61.44 183 PRO A CA 1
ATOM 1463 C C . PRO A 1 183 ? -3.009 -18.734 26.527 1.00 61.44 183 PRO A C 1
ATOM 1465 O O . PRO A 1 183 ? -3.940 -18.449 25.783 1.00 61.44 183 PRO A O 1
ATOM 1468 N N . PHE A 1 184 ? -3.143 -18.814 27.853 1.00 59.62 184 PHE A N 1
ATOM 1469 C CA . PHE A 1 184 ? -4.402 -18.611 28.571 1.00 59.62 184 PHE A CA 1
ATOM 1470 C C . PHE A 1 184 ? -4.799 -17.125 28.608 1.00 59.62 184 PHE A C 1
ATOM 1472 O O . PHE A 1 184 ? -5.965 -16.778 28.430 1.00 59.62 184 PHE A O 1
ATOM 1479 N N . LEU A 1 185 ? -3.813 -16.230 28.724 1.00 55.28 185 LEU A N 1
ATOM 1480 C CA . LEU A 1 185 ? -4.018 -14.778 28.703 1.00 55.28 185 LEU A CA 1
ATOM 1481 C C . LEU A 1 185 ? -4.478 -14.242 27.346 1.00 55.28 185 LEU A C 1
ATOM 1483 O O . LEU A 1 185 ? -5.225 -13.268 27.303 1.00 55.28 185 LEU A O 1
ATOM 1487 N N . ARG A 1 186 ? -4.102 -14.901 26.240 1.00 52.00 186 ARG A N 1
ATOM 1488 C CA . ARG A 1 186 ? -4.589 -14.547 24.893 1.00 52.00 186 ARG A CA 1
ATOM 1489 C C . ARG A 1 186 ? -6.113 -14.630 24.765 1.00 52.00 186 ARG A C 1
ATOM 1491 O O . ARG A 1 186 ? -6.668 -13.930 23.928 1.00 52.00 186 ARG A O 1
ATOM 1498 N N . GLY A 1 187 ? -6.779 -15.450 25.581 1.00 45.66 187 GLY A N 1
ATOM 1499 C CA . GLY A 1 187 ? -8.236 -15.599 25.570 1.00 45.66 187 GLY A CA 1
ATOM 1500 C C . GLY A 1 187 ? -9.004 -14.523 26.348 1.00 45.66 187 GLY A C 1
ATOM 1501 O O . GLY A 1 187 ? -10.210 -14.411 26.159 1.00 45.66 187 GLY A O 1
ATOM 1502 N N . GLN A 1 188 ? -8.343 -13.726 27.203 1.00 44.62 188 GLN A N 1
ATOM 1503 C CA . GLN A 1 188 ? -9.003 -12.743 28.085 1.00 44.62 188 GLN A CA 1
ATOM 1504 C C . GLN A 1 188 ? -8.789 -11.268 27.689 1.00 44.62 188 GLN A C 1
ATOM 1506 O O . GLN A 1 188 ? -9.282 -10.371 28.370 1.00 44.62 188 GLN A O 1
ATOM 1511 N N . THR A 1 189 ? -8.102 -10.982 26.580 1.00 45.72 189 THR A N 1
ATOM 1512 C CA . THR A 1 189 ? -7.818 -9.606 26.118 1.00 45.72 189 THR A CA 1
ATOM 1513 C C . THR A 1 189 ? -8.387 -9.347 24.723 1.00 45.72 189 THR A C 1
ATOM 1515 O O . THR A 1 189 ? -7.653 -9.050 23.783 1.00 45.72 189 THR A O 1
ATOM 1518 N N . LEU A 1 190 ? -9.700 -9.501 24.563 1.00 46.56 190 LEU A N 1
ATOM 1519 C CA . LEU A 1 190 ? -10.404 -9.308 23.287 1.00 46.56 190 LEU A CA 1
ATOM 1520 C C . LEU A 1 190 ? -11.132 -7.954 23.213 1.00 46.56 190 LEU A C 1
ATOM 1522 O O . LEU A 1 190 ? -12.219 -7.891 22.665 1.00 46.56 190 LEU A O 1
ATOM 1526 N N . LEU A 1 191 ? -10.590 -6.873 23.788 1.00 52.12 191 LEU A N 1
ATOM 1527 C CA . LEU A 1 191 ? -11.237 -5.544 23.744 1.00 52.12 191 LEU A CA 1
ATOM 1528 C C . LEU A 1 191 ? -10.308 -4.390 23.325 1.00 52.12 191 LEU A C 1
ATOM 1530 O O . LEU A 1 191 ? -10.689 -3.234 23.451 1.00 52.12 191 LEU A O 1
ATOM 1534 N N . ASP A 1 192 ? -9.116 -4.665 22.794 1.00 59.75 192 ASP A N 1
ATOM 1535 C CA . ASP A 1 192 ? -8.089 -3.616 22.670 1.00 59.75 192 ASP A CA 1
ATOM 1536 C C . ASP A 1 192 ? -7.607 -3.357 21.236 1.00 59.75 192 ASP A C 1
ATOM 1538 O O . ASP A 1 192 ? -6.587 -2.696 21.043 1.00 59.75 192 ASP A O 1
ATOM 1542 N N . VAL A 1 193 ? -8.266 -3.925 20.223 1.00 74.25 193 VAL A N 1
ATOM 1543 C CA . VAL A 1 193 ? -7.914 -3.640 18.828 1.00 74.25 193 VAL A CA 1
ATOM 1544 C C . VAL A 1 193 ? -8.894 -2.617 18.280 1.00 74.25 193 VAL A C 1
ATOM 1546 O O . VAL A 1 193 ? -10.100 -2.858 18.260 1.00 74.25 193 VAL A O 1
ATOM 1549 N N . ILE A 1 194 ? -8.354 -1.474 17.869 1.00 86.56 194 ILE A N 1
ATOM 1550 C CA . ILE A 1 194 ? -9.098 -0.353 17.303 1.00 86.56 194 ILE A CA 1
ATOM 1551 C C . ILE A 1 194 ? -8.846 -0.345 15.798 1.00 86.56 194 ILE A C 1
ATOM 1553 O O . ILE A 1 194 ? -7.696 -0.390 15.355 1.00 86.56 194 ILE A O 1
ATOM 1557 N N . VAL A 1 195 ? -9.926 -0.307 15.026 1.00 89.94 195 VAL A N 1
ATOM 1558 C CA . VAL A 1 195 ? -9.905 -0.087 13.582 1.00 89.94 195 VAL A CA 1
ATOM 1559 C C . VAL A 1 195 ? -10.491 1.291 13.316 1.00 89.94 195 VAL A C 1
ATOM 1561 O O . VAL A 1 195 ? -11.610 1.569 13.738 1.00 89.94 195 VAL A O 1
ATOM 1564 N N . VAL A 1 196 ? -9.750 2.154 12.629 1.00 91.44 196 VAL A N 1
ATOM 1565 C CA . VAL A 1 196 ? -10.213 3.502 12.280 1.00 91.44 196 VAL A CA 1
ATOM 1566 C C . VAL A 1 196 ? -10.612 3.541 10.812 1.00 91.44 196 VAL A C 1
ATOM 1568 O O . VAL A 1 196 ? -9.884 3.037 9.958 1.00 91.44 196 VAL A O 1
ATOM 1571 N N . ILE A 1 197 ? -11.772 4.120 10.518 1.00 93.31 197 ILE A N 1
ATOM 1572 C CA . ILE A 1 197 ? -12.201 4.441 9.159 1.00 93.31 197 ILE A CA 1
ATOM 1573 C C . ILE A 1 197 ? -11.954 5.929 8.941 1.00 93.31 197 ILE A C 1
ATOM 1575 O O . ILE A 1 197 ? -12.564 6.744 9.630 1.00 93.31 197 ILE A O 1
ATOM 1579 N N . ALA A 1 198 ? -11.067 6.257 8.002 1.00 88.69 198 ALA A N 1
ATOM 1580 C CA . ALA A 1 198 ? -10.672 7.626 7.694 1.00 88.69 198 ALA A CA 1
ATOM 1581 C C . ALA A 1 198 ? -10.984 7.962 6.229 1.00 88.69 198 ALA A C 1
ATOM 1583 O O . ALA A 1 198 ? -10.568 7.247 5.311 1.00 88.69 198 ALA A O 1
ATOM 1584 N N . SER A 1 199 ? -11.699 9.067 6.016 1.00 87.75 199 SER A N 1
ATOM 1585 C CA . SER A 1 199 ? -12.022 9.579 4.679 1.00 87.75 199 SER A CA 1
ATOM 1586 C C . SER A 1 199 ? -10.836 10.307 4.031 1.00 87.75 199 SER A C 1
ATOM 1588 O O . SER A 1 199 ? -10.699 10.280 2.808 1.00 87.75 199 SER A O 1
ATOM 1590 N N . ASP A 1 200 ? -9.992 10.962 4.840 1.00 86.12 200 ASP A N 1
ATOM 1591 C CA . ASP A 1 200 ? -8.824 11.723 4.384 1.00 86.12 200 ASP A CA 1
ATOM 1592 C C . ASP A 1 200 ? -7.562 10.836 4.296 1.00 86.12 200 ASP A C 1
ATOM 1594 O O . ASP A 1 200 ? -7.153 10.261 5.311 1.00 86.12 200 ASP A O 1
ATOM 1598 N N . PRO A 1 201 ? -6.910 10.734 3.119 1.00 84.50 201 PRO A N 1
ATOM 1599 C CA . PRO A 1 201 ? -5.699 9.931 2.952 1.00 84.50 201 PRO A CA 1
ATOM 1600 C C . PRO A 1 201 ? -4.525 10.395 3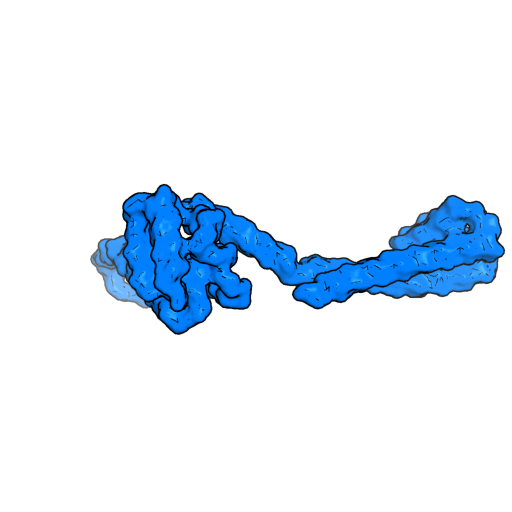.821 1.00 84.50 201 PRO A C 1
ATOM 1602 O O . PRO A 1 201 ? -3.762 9.561 4.302 1.00 84.50 201 PRO A O 1
ATOM 1605 N N . THR A 1 202 ? -4.385 11.706 4.049 1.00 85.56 202 THR A N 1
ATOM 1606 C CA . THR A 1 202 ? -3.258 12.260 4.821 1.00 85.56 202 THR A CA 1
ATOM 1607 C C . THR A 1 202 ? -3.345 11.813 6.276 1.00 85.56 202 THR A C 1
ATOM 1609 O O . THR A 1 202 ? -2.401 11.238 6.814 1.00 85.56 202 THR A O 1
ATOM 1612 N N . HIS A 1 203 ? -4.516 11.980 6.889 1.00 85.00 203 HIS A N 1
ATOM 1613 C CA . HIS A 1 203 ? -4.780 11.504 8.240 1.00 85.00 203 HIS A CA 1
ATOM 1614 C C . HIS A 1 203 ? -4.717 9.974 8.345 1.00 85.00 203 HIS A C 1
ATOM 1616 O O . HIS A 1 203 ? -4.217 9.432 9.331 1.00 85.00 203 HIS A O 1
ATOM 1622 N N . ALA A 1 204 ? -5.171 9.248 7.317 1.00 86.00 204 ALA A N 1
ATOM 1623 C CA . ALA A 1 204 ? -5.058 7.793 7.295 1.00 86.00 204 ALA A CA 1
ATOM 1624 C C . ALA A 1 204 ? -3.595 7.327 7.397 1.00 86.00 204 ALA A C 1
ATOM 1626 O O . ALA A 1 204 ? -3.305 6.376 8.131 1.00 86.00 204 ALA A O 1
ATOM 1627 N N . ASP A 1 205 ? -2.676 8.001 6.705 1.00 84.75 205 ASP A N 1
ATOM 1628 C CA . ASP A 1 205 ? -1.245 7.706 6.772 1.00 84.75 205 ASP A CA 1
ATOM 1629 C C . ASP A 1 205 ? -0.629 8.091 8.126 1.00 84.75 205 ASP A C 1
ATOM 1631 O O . ASP A 1 205 ? 0.098 7.281 8.708 1.00 84.75 205 ASP A O 1
ATOM 1635 N N . GLU A 1 206 ? -1.006 9.234 8.708 1.00 85.00 206 GLU A N 1
ATOM 1636 C CA . GLU A 1 206 ? -0.583 9.625 10.064 1.00 85.00 206 GLU A CA 1
ATOM 1637 C C . GLU A 1 206 ? -0.972 8.580 11.124 1.00 85.00 206 GLU A C 1
ATOM 1639 O O . GLU A 1 206 ? -0.173 8.214 11.992 1.00 85.00 206 GLU A O 1
ATOM 1644 N N . LEU A 1 207 ? -2.202 8.065 11.058 1.00 85.31 207 LEU A N 1
ATOM 1645 C CA . LEU A 1 207 ? -2.680 7.031 11.975 1.00 85.31 207 LEU A CA 1
ATOM 1646 C C . LEU A 1 207 ? -1.973 5.688 11.734 1.00 85.31 207 LEU A C 1
ATOM 1648 O O . LEU A 1 207 ? -1.659 4.971 12.689 1.00 85.31 207 LEU A O 1
ATOM 1652 N N . ARG A 1 208 ? -1.670 5.343 10.476 1.00 84.62 208 ARG A N 1
ATOM 1653 C CA . ARG A 1 208 ? -0.880 4.141 10.155 1.00 84.62 208 ARG A CA 1
ATOM 1654 C C . ARG A 1 208 ? 0.535 4.227 10.696 1.00 84.62 208 ARG A C 1
ATOM 1656 O O . ARG A 1 208 ? 1.074 3.198 11.112 1.00 84.62 208 ARG A O 1
ATOM 1663 N N . ASP A 1 209 ? 1.147 5.407 10.683 1.00 84.00 209 ASP A N 1
ATOM 1664 C CA . ASP A 1 209 ? 2.480 5.647 11.247 1.00 84.00 209 ASP A CA 1
ATOM 1665 C C . ASP A 1 209 ? 2.528 5.462 12.761 1.00 84.00 209 ASP A C 1
ATOM 1667 O O . ASP A 1 209 ? 3.554 5.041 13.294 1.00 84.00 209 ASP A O 1
ATOM 1671 N N . LYS A 1 210 ? 1.383 5.595 13.432 1.00 80.25 210 LYS A N 1
ATOM 1672 C CA . LYS A 1 210 ? 1.183 5.210 14.837 1.00 80.25 210 LYS A CA 1
ATOM 1673 C C . LYS A 1 210 ? 0.862 3.709 15.032 1.00 80.25 210 LYS A C 1
ATOM 1675 O O . LYS A 1 210 ? 0.364 3.327 16.085 1.00 80.25 210 LYS A O 1
ATOM 1680 N N . ASP A 1 211 ? 1.124 2.857 14.031 1.00 79.69 211 ASP A N 1
ATOM 1681 C CA . ASP A 1 211 ? 0.820 1.406 13.984 1.00 79.69 211 ASP A CA 1
ATOM 1682 C C . ASP A 1 211 ? -0.667 1.053 14.197 1.00 79.69 211 ASP A C 1
ATOM 1684 O O . ASP A 1 211 ? -1.018 -0.051 14.628 1.00 79.69 211 ASP A O 1
ATOM 1688 N N . MET A 1 212 ? -1.574 1.974 13.863 1.00 84.25 212 MET A N 1
ATOM 1689 C CA . MET A 1 212 ? -3.005 1.692 13.925 1.00 84.25 212 MET A CA 1
ATOM 1690 C C . MET A 1 212 ? -3.519 0.984 12.671 1.00 84.25 212 MET A C 1
ATOM 1692 O O . MET A 1 212 ? -2.985 1.109 11.565 1.00 84.25 212 MET A O 1
ATOM 1696 N N . LEU A 1 213 ? -4.604 0.229 12.846 1.00 89.19 213 LEU A N 1
ATOM 1697 C CA . LEU A 1 213 ? -5.313 -0.415 11.748 1.00 89.19 213 LEU A CA 1
ATOM 1698 C C . LEU A 1 213 ? -6.294 0.584 11.137 1.00 89.19 213 LEU A C 1
ATOM 1700 O O . LEU A 1 213 ? -7.292 0.930 11.762 1.00 89.19 213 LEU A O 1
ATOM 1704 N N . VAL A 1 214 ? -6.005 1.034 9.917 1.00 90.38 214 VAL A N 1
ATOM 1705 C CA . VAL A 1 214 ? -6.794 2.067 9.235 1.00 90.38 214 VAL A CA 1
ATOM 1706 C C . VAL A 1 214 ? -7.373 1.533 7.934 1.00 90.38 214 VAL A C 1
ATOM 1708 O O . VAL A 1 214 ? -6.644 0.988 7.098 1.00 90.38 214 VAL A O 1
ATOM 1711 N N . ILE A 1 215 ? -8.673 1.737 7.753 1.00 91.81 215 ILE A N 1
ATOM 1712 C CA . ILE A 1 215 ? -9.382 1.559 6.491 1.00 91.81 215 ILE A CA 1
ATOM 1713 C C . ILE A 1 215 ? -9.632 2.942 5.896 1.00 91.81 215 ILE A C 1
ATOM 1715 O O . ILE A 1 215 ? -10.294 3.777 6.503 1.00 91.81 215 ILE A O 1
ATOM 1719 N N . GLU A 1 216 ? -9.113 3.174 4.696 1.00 90.25 216 GLU A N 1
ATOM 1720 C CA . GLU A 1 216 ? -9.478 4.357 3.919 1.00 90.25 216 GLU A CA 1
ATOM 1721 C C . GLU A 1 216 ? -10.847 4.161 3.277 1.00 90.25 216 GLU A C 1
ATOM 1723 O O . GLU A 1 216 ? -11.093 3.143 2.618 1.00 90.25 216 GLU A O 1
ATOM 1728 N N . GLY A 1 217 ? -11.718 5.149 3.443 1.00 90.81 217 GLY A N 1
ATOM 1729 C CA . GLY A 1 217 ? -13.040 5.168 2.836 1.00 90.81 217 GLY A CA 1
ATOM 1730 C C . GLY A 1 217 ? -14.041 5.951 3.669 1.00 90.81 217 GLY A C 1
ATOM 1731 O O . GLY A 1 217 ? -13.768 6.338 4.803 1.00 90.81 217 GLY A O 1
ATOM 1732 N N . LYS A 1 218 ? -15.228 6.164 3.100 1.00 91.12 218 LYS A N 1
ATOM 1733 C CA . LYS A 1 218 ? -16.326 6.810 3.817 1.00 91.12 218 LYS A CA 1
ATOM 1734 C C . LYS A 1 218 ? -17.056 5.787 4.692 1.00 91.12 218 LYS A C 1
ATOM 1736 O O . LYS A 1 218 ? -17.423 4.732 4.179 1.00 91.12 218 LYS A O 1
ATOM 1741 N N . PRO A 1 219 ? -17.361 6.095 5.961 1.00 91.19 219 PRO A N 1
ATOM 1742 C CA . PRO A 1 219 ? -18.156 5.211 6.820 1.00 91.19 219 PRO A CA 1
ATOM 1743 C C . PRO A 1 219 ? -19.576 4.932 6.310 1.00 91.19 219 PRO A C 1
ATOM 1745 O O . PRO A 1 219 ? -20.175 3.924 6.671 1.00 91.19 219 PRO A O 1
ATOM 1748 N N . THR A 1 220 ? -20.102 5.806 5.449 1.00 91.38 220 THR A N 1
ATOM 1749 C CA . THR A 1 220 ? -21.402 5.634 4.789 1.00 91.38 220 THR A CA 1
ATOM 1750 C C . THR A 1 220 ? -21.404 4.524 3.740 1.00 91.38 220 THR A C 1
ATOM 1752 O O . THR A 1 220 ? -22.473 4.043 3.367 1.00 91.38 220 THR A O 1
ATOM 1755 N N . ASP A 1 221 ? -20.226 4.108 3.269 1.00 93.31 221 ASP A N 1
ATOM 1756 C CA . ASP A 1 221 ? -20.077 3.029 2.307 1.00 93.31 221 ASP A CA 1
ATOM 1757 C C . ASP A 1 221 ? -20.043 1.659 2.996 1.00 93.31 221 ASP A C 1
ATOM 1759 O O . ASP A 1 221 ? -19.214 1.348 3.856 1.00 93.31 221 ASP A O 1
ATOM 1763 N N . ASP A 1 222 ? -20.935 0.809 2.516 1.00 94.56 222 ASP A N 1
ATOM 1764 C CA . ASP A 1 222 ? -21.085 -0.590 2.864 1.00 94.56 222 ASP A CA 1
ATOM 1765 C C . ASP A 1 222 ? -19.766 -1.376 2.816 1.00 94.56 222 ASP A C 1
ATOM 1767 O O . ASP A 1 222 ? -19.387 -2.080 3.760 1.00 94.56 222 ASP A O 1
ATOM 1771 N N . ILE A 1 223 ? -19.016 -1.204 1.723 1.00 94.31 223 ILE A N 1
ATOM 1772 C CA . ILE A 1 223 ? -17.772 -1.936 1.476 1.00 94.31 223 ILE A CA 1
ATOM 1773 C C . ILE A 1 223 ? -16.728 -1.552 2.526 1.00 94.31 223 ILE A C 1
ATOM 1775 O O . ILE A 1 223 ? -15.971 -2.405 3.000 1.00 94.31 223 ILE A O 1
ATOM 1779 N N . THR A 1 224 ? -16.693 -0.277 2.901 1.00 94.38 224 THR A N 1
ATOM 1780 C CA . THR A 1 224 ? -15.760 0.270 3.886 1.00 94.38 224 THR A CA 1
ATOM 1781 C C . THR A 1 224 ? -16.035 -0.303 5.283 1.00 94.38 224 THR A C 1
ATOM 1783 O O . THR A 1 224 ? -15.114 -0.820 5.923 1.00 94.38 224 THR A O 1
ATOM 1786 N N . LEU A 1 225 ? -17.298 -0.340 5.725 1.00 94.56 225 LEU A N 1
ATOM 1787 C CA . LEU A 1 225 ? -17.683 -0.953 7.007 1.00 94.56 225 LEU A CA 1
ATOM 1788 C C . LEU A 1 225 ? -17.391 -2.460 7.053 1.00 94.56 225 LEU A C 1
ATOM 1790 O O . LEU A 1 225 ? -16.905 -2.984 8.063 1.00 94.56 225 LEU A O 1
ATOM 1794 N N . ARG A 1 226 ? -17.626 -3.172 5.947 1.00 95.00 226 ARG A N 1
ATOM 1795 C CA . ARG A 1 226 ? -17.298 -4.601 5.846 1.00 95.00 226 ARG A CA 1
ATOM 1796 C C . ARG A 1 226 ? -15.796 -4.860 5.900 1.00 95.00 226 ARG A C 1
ATOM 1798 O O . ARG A 1 226 ? -15.368 -5.753 6.632 1.00 95.00 226 ARG A O 1
ATOM 1805 N N . LYS A 1 227 ? -14.984 -4.056 5.202 1.00 94.00 227 LYS A N 1
ATOM 1806 C CA . LYS A 1 227 ? -13.513 -4.109 5.300 1.00 94.00 227 LYS A CA 1
ATOM 1807 C C . LYS A 1 227 ? -13.025 -3.850 6.722 1.00 94.00 227 LYS A C 1
ATOM 1809 O O . LYS A 1 227 ? -12.077 -4.501 7.150 1.00 94.00 227 LYS A O 1
ATOM 1814 N N . ALA A 1 228 ? -13.690 -2.965 7.465 1.00 94.31 228 ALA A N 1
ATOM 1815 C CA . ALA A 1 228 ? -13.407 -2.725 8.880 1.00 94.31 228 ALA A CA 1
ATOM 1816 C C . ALA A 1 228 ? -13.878 -3.864 9.805 1.00 94.31 228 ALA A C 1
ATOM 1818 O O . ALA A 1 228 ? -13.527 -3.891 10.983 1.00 94.31 228 ALA A O 1
ATOM 1819 N N . GLY A 1 229 ? -14.643 -4.831 9.292 1.00 93.81 229 GLY A N 1
ATOM 1820 C CA . GLY A 1 229 ? -15.108 -5.988 10.048 1.00 93.81 229 GLY A CA 1
ATOM 1821 C C . GLY A 1 229 ? -16.312 -5.715 10.943 1.00 93.81 229 GLY A C 1
ATOM 1822 O O . GLY A 1 229 ? -16.407 -6.306 12.015 1.00 93.81 229 GLY A O 1
ATOM 1823 N N . VAL A 1 230 ? -17.236 -4.848 10.522 1.00 95.56 230 VAL A N 1
ATOM 1824 C CA . VAL A 1 230 ? -18.428 -4.475 11.310 1.00 95.56 230 VAL A CA 1
ATOM 1825 C C . VAL A 1 230 ? -19.275 -5.674 11.777 1.00 95.56 230 VAL A C 1
ATOM 1827 O O . VAL A 1 230 ? -19.787 -5.677 12.896 1.00 95.56 230 VAL A O 1
ATOM 1830 N N . GLU A 1 231 ? -19.341 -6.745 10.979 1.00 94.69 231 GLU A N 1
ATOM 1831 C CA . GLU A 1 231 ? -20.075 -7.993 11.269 1.00 94.69 231 GLU A CA 1
ATOM 1832 C C . GLU A 1 231 ? -19.618 -8.680 12.571 1.00 94.69 231 GLU A C 1
ATOM 1834 O O . GLU A 1 231 ? -20.399 -9.349 13.242 1.00 94.69 231 GLU A O 1
ATOM 1839 N N . ARG A 1 232 ? -18.342 -8.507 12.934 1.00 91.12 232 ARG A N 1
ATOM 1840 C CA . ARG A 1 232 ? -17.674 -9.165 14.072 1.00 91.12 232 ARG A CA 1
ATOM 1841 C C . ARG A 1 232 ? -17.146 -8.178 15.114 1.00 91.12 232 ARG A C 1
ATOM 1843 O O . ARG A 1 232 ? -16.495 -8.593 16.075 1.00 91.12 232 ARG A O 1
ATOM 1850 N N . ALA A 1 233 ? -17.410 -6.889 14.916 1.00 92.62 233 ALA A N 1
ATOM 1851 C CA . ALA A 1 233 ? -17.030 -5.833 15.837 1.00 92.62 233 ALA A CA 1
ATOM 1852 C C . ALA A 1 233 ? -17.895 -5.869 17.105 1.00 92.62 233 ALA A C 1
ATOM 1854 O O . ALA A 1 233 ? -19.076 -6.221 17.076 1.00 92.62 233 ALA A O 1
ATOM 1855 N N . HIS A 1 234 ? -17.288 -5.485 18.224 1.00 89.62 234 HIS A N 1
ATOM 1856 C CA . HIS A 1 234 ? -17.968 -5.317 19.504 1.00 89.62 234 HIS A CA 1
ATOM 1857 C C . HIS A 1 234 ? -18.734 -3.995 19.550 1.00 89.62 234 HIS A C 1
ATOM 1859 O O . HIS A 1 234 ? -19.895 -3.943 19.963 1.00 89.62 234 HIS A O 1
ATOM 1865 N N . ALA A 1 235 ? -18.072 -2.925 19.109 1.00 91.94 235 ALA A N 1
ATOM 1866 C CA . ALA A 1 235 ? -18.616 -1.585 19.150 1.00 91.94 235 ALA A CA 1
ATOM 1867 C C . ALA A 1 235 ? -18.173 -0.732 17.959 1.00 91.94 235 ALA A C 1
ATOM 1869 O O . ALA A 1 235 ? -17.108 -0.950 17.381 1.00 91.94 235 ALA A O 1
ATOM 1870 N N . LEU A 1 236 ? -18.996 0.262 17.646 1.00 94.00 236 LEU A N 1
ATOM 1871 C CA . LEU A 1 236 ? -18.788 1.283 16.633 1.00 94.00 236 LEU A CA 1
ATOM 1872 C C . LEU A 1 236 ? -18.981 2.661 17.270 1.00 94.00 236 LEU A C 1
ATOM 1874 O O . LEU A 1 236 ? -20.036 2.938 17.838 1.00 94.00 236 LEU A O 1
ATOM 1878 N N . MET A 1 237 ? -17.977 3.522 17.164 1.00 93.25 237 MET A N 1
ATOM 1879 C CA . MET A 1 237 ? -18.096 4.936 17.507 1.00 93.25 237 MET A CA 1
ATOM 1880 C C . MET A 1 237 ? -18.194 5.750 16.228 1.00 93.25 237 MET A C 1
ATOM 1882 O O . MET A 1 237 ? -17.357 5.595 15.345 1.00 93.25 237 MET A O 1
ATOM 1886 N N . VAL A 1 238 ? -19.208 6.597 16.132 1.00 93.56 238 VAL A N 1
ATOM 1887 C CA . VAL A 1 238 ? -19.457 7.467 14.986 1.00 93.56 238 VAL A CA 1
ATOM 1888 C C . VAL A 1 238 ? -19.245 8.905 15.441 1.00 93.56 238 VAL A C 1
ATOM 1890 O O . VAL A 1 238 ? -19.933 9.370 16.341 1.00 93.56 238 VAL A O 1
ATOM 1893 N N . MET A 1 239 ? -18.257 9.568 14.855 1.00 90.56 239 MET A N 1
ATOM 1894 C CA . MET A 1 239 ? -17.809 10.926 15.165 1.00 90.56 239 MET A CA 1
ATOM 1895 C C . MET A 1 239 ? -17.679 11.693 13.847 1.00 90.56 239 MET A C 1
ATOM 1897 O O . MET A 1 239 ? -16.581 12.020 13.398 1.00 90.56 239 MET A O 1
ATOM 1901 N N . LEU A 1 240 ? -18.809 11.872 13.165 1.00 89.19 240 LEU A N 1
ATOM 1902 C CA . LEU A 1 240 ? -18.877 12.501 11.846 1.00 89.19 240 LEU A CA 1
ATOM 1903 C C . LEU A 1 240 ? -19.458 13.902 11.979 1.00 89.19 240 LEU A C 1
ATOM 1905 O O . LEU A 1 240 ? -20.384 14.114 12.751 1.00 89.19 240 LEU A O 1
ATOM 1909 N N . GLY A 1 241 ? -18.964 14.850 11.183 1.00 84.38 241 GLY A N 1
ATOM 1910 C CA . GLY A 1 241 ? -19.433 16.240 11.230 1.00 84.38 241 GLY A CA 1
ATOM 1911 C C . GLY A 1 241 ? -20.854 16.459 10.687 1.00 84.38 241 GLY A C 1
ATOM 1912 O O . GLY A 1 241 ? -21.329 17.592 10.669 1.00 84.38 241 GLY A O 1
ATOM 1913 N N . SER A 1 242 ? -21.522 15.405 10.208 1.00 88.31 242 SER A N 1
ATOM 1914 C CA . SER A 1 242 ? -22.860 15.460 9.618 1.00 88.31 242 SER A CA 1
ATOM 1915 C C . SER A 1 242 ? -23.786 14.409 10.225 1.00 88.31 242 SER A C 1
ATOM 1917 O O . SER A 1 242 ? -23.566 13.207 10.057 1.00 88.31 242 SER A O 1
ATOM 1919 N N . ASP A 1 243 ? -24.898 14.857 10.814 1.00 89.75 243 ASP A N 1
ATOM 1920 C CA . ASP A 1 243 ? -25.955 13.988 11.352 1.00 89.75 243 ASP A CA 1
ATOM 1921 C C . ASP A 1 243 ? -26.500 13.005 10.307 1.00 89.75 243 ASP A C 1
ATOM 1923 O O . ASP A 1 243 ? -26.840 11.864 10.619 1.00 89.75 243 ASP A O 1
ATOM 1927 N N . SER A 1 244 ? -26.565 13.430 9.040 1.00 91.31 244 SER A N 1
ATOM 1928 C CA . SER A 1 244 ? -27.048 12.580 7.946 1.00 91.31 244 SER A CA 1
ATOM 1929 C C . SER A 1 244 ? -26.089 11.422 7.667 1.00 91.31 244 SER A C 1
ATOM 1931 O O . SER A 1 244 ? -26.523 10.282 7.498 1.00 91.31 244 SER A O 1
ATOM 1933 N N . GLU A 1 245 ? -24.782 11.693 7.656 1.00 91.81 245 GLU A N 1
ATOM 1934 C CA . GLU A 1 245 ? -23.761 10.658 7.476 1.00 91.81 245 GLU A CA 1
ATOM 1935 C C . GLU A 1 245 ? -23.665 9.749 8.703 1.00 91.81 245 GLU A C 1
ATOM 1937 O O . GLU A 1 245 ? -23.512 8.533 8.554 1.00 91.81 245 GLU A O 1
ATOM 1942 N N . ALA A 1 246 ? -23.823 10.308 9.906 1.00 92.88 246 ALA A N 1
ATOM 1943 C CA . ALA A 1 246 ? -23.851 9.543 11.143 1.00 92.88 246 ALA A CA 1
ATOM 1944 C C . ALA A 1 246 ? -25.025 8.556 11.166 1.00 92.88 246 ALA A C 1
ATOM 1946 O O . ALA A 1 246 ? -24.813 7.358 11.356 1.00 92.88 246 ALA A O 1
ATOM 1947 N N . LEU A 1 247 ? -26.249 9.019 10.891 1.00 93.75 247 LEU A N 1
ATOM 1948 C CA . LEU A 1 247 ? -27.433 8.160 10.824 1.00 93.75 247 LEU A CA 1
ATOM 1949 C C . LEU A 1 247 ? -27.288 7.066 9.766 1.00 93.75 247 LEU A C 1
ATOM 1951 O O . LEU A 1 247 ? -27.575 5.903 10.049 1.00 93.75 247 LEU A O 1
ATOM 1955 N N . LEU A 1 248 ? -26.809 7.412 8.570 1.00 94.19 248 LEU A N 1
ATOM 1956 C CA . LEU A 1 248 ? -26.600 6.433 7.507 1.00 94.19 248 LEU A CA 1
ATOM 1957 C C . LEU A 1 248 ? -25.573 5.370 7.919 1.00 94.19 248 LEU A C 1
ATOM 1959 O O . LEU A 1 248 ? -25.839 4.179 7.783 1.00 94.19 248 LEU A O 1
ATOM 1963 N N . THR A 1 249 ? -24.444 5.783 8.498 1.00 95.31 249 THR A N 1
ATOM 1964 C CA . THR A 1 249 ? -23.407 4.871 9.010 1.00 95.31 249 THR A CA 1
ATOM 1965 C C . THR A 1 249 ? -23.971 3.930 10.076 1.00 95.31 249 THR A C 1
ATOM 1967 O O . THR A 1 249 ? -23.726 2.724 10.035 1.00 95.31 249 THR A O 1
ATOM 1970 N N . VAL A 1 250 ? -24.773 4.453 11.010 1.00 95.56 250 VAL A N 1
ATOM 1971 C CA . VAL A 1 250 ? -25.431 3.664 12.064 1.00 95.56 250 VAL A CA 1
ATOM 1972 C C . VAL A 1 250 ? -26.393 2.636 11.462 1.00 95.56 250 VAL A C 1
ATOM 1974 O O . VAL A 1 250 ? -26.371 1.474 11.871 1.00 95.56 250 VAL A O 1
ATOM 1977 N N . LEU A 1 251 ? -27.227 3.037 10.498 1.00 95.31 251 LEU A N 1
ATOM 1978 C CA . LEU A 1 251 ? -28.194 2.151 9.846 1.00 95.31 251 LEU A CA 1
ATOM 1979 C C . LEU A 1 251 ? -27.497 1.034 9.062 1.00 95.31 251 LEU A C 1
ATOM 1981 O O . LEU A 1 251 ? -27.836 -0.136 9.247 1.00 95.31 251 LEU A O 1
ATOM 1985 N N . THR A 1 252 ? -26.482 1.372 8.264 1.00 95.25 252 THR A N 1
ATOM 1986 C CA . THR A 1 252 ? -25.681 0.392 7.515 1.00 95.25 252 THR A CA 1
ATOM 1987 C C . THR A 1 252 ? -24.940 -0.552 8.464 1.00 95.25 252 THR A C 1
ATOM 1989 O O . THR A 1 252 ? -24.932 -1.765 8.277 1.00 95.25 252 THR A O 1
ATOM 1992 N N . ALA A 1 253 ? -24.363 -0.048 9.555 1.00 96.31 253 ALA A N 1
ATOM 1993 C CA . ALA A 1 253 ? -23.708 -0.906 10.537 1.00 96.31 253 ALA A CA 1
ATOM 1994 C C . ALA A 1 253 ? -24.692 -1.860 11.239 1.00 96.31 253 ALA A C 1
ATOM 1996 O O . ALA A 1 253 ? -24.379 -3.035 11.452 1.00 96.31 253 ALA A O 1
ATOM 1997 N N . ARG A 1 254 ? -25.903 -1.383 11.562 1.00 95.62 254 ARG A N 1
ATOM 1998 C CA . ARG A 1 254 ? -26.968 -2.199 12.166 1.00 95.62 254 ARG A CA 1
ATOM 1999 C C . ARG A 1 254 ? -27.468 -3.300 11.239 1.00 95.62 254 ARG A C 1
ATOM 2001 O O . ARG A 1 254 ? -27.788 -4.373 11.749 1.00 95.62 254 ARG A O 1
ATOM 2008 N N . SER A 1 255 ? -27.511 -3.076 9.923 1.00 95.44 255 SER A N 1
ATOM 2009 C CA . SER A 1 255 ? -27.902 -4.131 8.979 1.00 95.44 255 SER A CA 1
ATOM 2010 C C . SER A 1 255 ? -26.901 -5.288 8.941 1.00 95.44 255 SER A C 1
ATOM 2012 O O . SER A 1 255 ? -27.309 -6.420 8.699 1.00 95.44 255 SER A O 1
ATOM 2014 N N . TYR A 1 256 ? -25.621 -5.037 9.241 1.00 95.56 256 TYR A N 1
ATOM 2015 C CA . TYR A 1 256 ? -24.605 -6.090 9.362 1.00 95.56 256 TYR A CA 1
ATOM 2016 C C . TYR A 1 256 ? -24.560 -6.757 10.725 1.00 95.56 256 TYR A C 1
ATOM 2018 O O . TYR A 1 256 ? -24.343 -7.963 10.826 1.00 95.56 256 TYR A O 1
ATOM 2026 N N . ASN A 1 257 ? -24.711 -5.972 11.787 1.00 95.31 257 ASN A N 1
ATOM 2027 C CA . ASN A 1 257 ? -24.577 -6.462 13.144 1.00 95.31 257 ASN A CA 1
ATOM 2028 C C . ASN A 1 257 ? -25.629 -5.814 14.045 1.00 95.31 257 ASN A C 1
ATOM 2030 O O . ASN A 1 257 ? -25.423 -4.764 14.657 1.00 95.31 257 ASN A O 1
ATOM 2034 N N . ALA A 1 258 ? -26.765 -6.498 14.178 1.00 93.56 258 ALA A N 1
ATOM 2035 C CA . ALA A 1 258 ? -27.874 -6.044 15.011 1.00 93.56 258 ALA A CA 1
ATOM 2036 C C . ALA A 1 258 ? -27.493 -5.890 16.497 1.00 93.56 258 ALA A C 1
ATOM 2038 O O . ALA A 1 258 ? -28.124 -5.105 17.203 1.00 93.56 258 ALA A O 1
ATOM 2039 N N . LYS A 1 259 ? -26.456 -6.595 16.975 1.00 92.62 259 LYS A N 1
ATOM 2040 C CA . LYS A 1 259 ? -25.987 -6.567 18.373 1.00 92.62 259 LYS A CA 1
ATOM 2041 C C . LYS A 1 259 ? -24.848 -5.575 18.621 1.00 92.62 259 LYS A C 1
ATOM 2043 O O . LYS A 1 259 ? -24.413 -5.450 19.762 1.00 92.62 259 LYS A O 1
ATOM 2048 N N . LEU A 1 260 ? -24.380 -4.874 17.589 1.00 93.94 260 LEU A N 1
ATOM 2049 C CA . LEU A 1 260 ? -23.275 -3.923 17.683 1.00 93.94 260 LEU A CA 1
ATOM 2050 C C . LEU A 1 260 ? -23.576 -2.846 18.731 1.00 93.94 260 LEU A C 1
ATOM 2052 O O . LEU A 1 260 ? -24.662 -2.258 18.734 1.00 93.94 260 LEU A O 1
ATOM 2056 N N . TYR A 1 261 ? -22.636 -2.572 19.629 1.00 93.50 261 TYR A N 1
ATOM 2057 C CA . TYR A 1 261 ? -22.759 -1.414 20.506 1.00 93.50 261 TYR A CA 1
ATOM 2058 C C . TYR A 1 261 ? -22.404 -0.162 19.705 1.00 93.50 261 TYR A C 1
ATOM 2060 O O . TYR A 1 261 ? -21.324 -0.098 19.132 1.00 93.50 261 TYR A O 1
ATOM 2068 N N . ILE A 1 262 ? -23.304 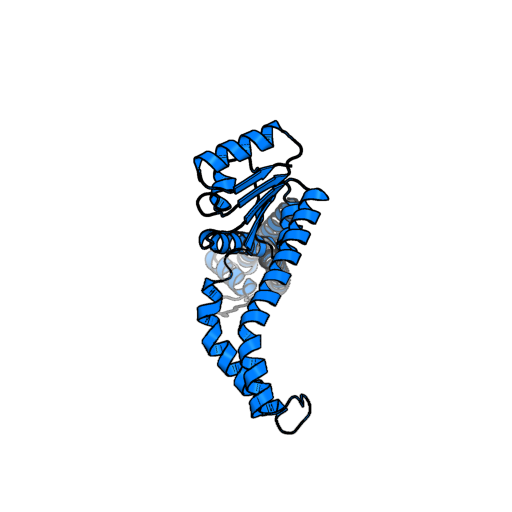0.814 19.611 1.00 94.44 262 ILE A N 1
ATOM 2069 C CA . ILE A 1 262 ? -23.071 2.002 18.784 1.00 94.44 262 ILE A CA 1
ATOM 2070 C C . ILE A 1 262 ? -23.165 3.245 19.655 1.00 94.44 262 ILE A C 1
ATOM 2072 O O . ILE A 1 262 ? -24.158 3.427 20.358 1.00 94.44 262 ILE A O 1
ATOM 2076 N N . THR A 1 263 ? -22.145 4.092 19.580 1.00 91.62 263 THR A N 1
ATOM 2077 C CA . THR A 1 263 ? -22.139 5.439 20.156 1.00 91.62 263 THR A CA 1
ATOM 2078 C C . THR A 1 263 ? -21.965 6.426 19.013 1.00 91.62 263 THR A C 1
ATOM 2080 O O . THR A 1 263 ? -21.069 6.246 18.196 1.00 91.62 263 THR A O 1
ATOM 2083 N N . ALA A 1 264 ? -22.815 7.443 18.942 1.00 86.56 264 ALA A N 1
ATOM 2084 C CA . ALA A 1 264 ? -22.681 8.538 17.990 1.00 86.56 264 ALA A CA 1
ATOM 2085 C C . ALA A 1 264 ? -22.533 9.844 18.776 1.00 86.56 264 ALA A C 1
ATOM 2087 O O . ALA A 1 264 ? -23.239 10.017 19.774 1.00 86.56 264 ALA A O 1
ATOM 2088 N N . ALA A 1 265 ? -21.593 10.692 18.366 1.00 73.81 265 ALA A N 1
ATOM 2089 C CA . ALA A 1 265 ? -21.313 12.001 18.948 1.00 73.81 265 ALA A CA 1
ATO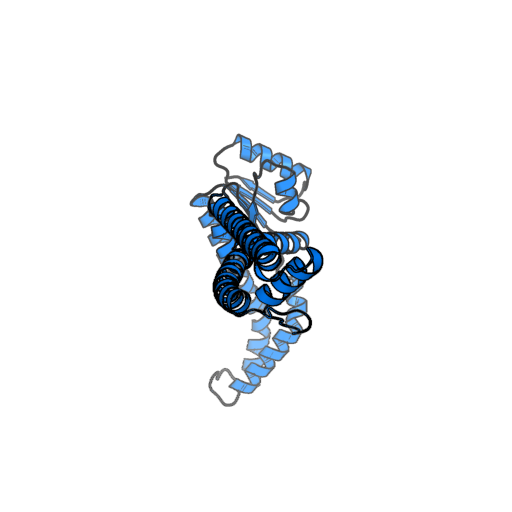M 2090 C C . ALA A 1 265 ? -21.286 13.065 17.853 1.00 73.81 265 ALA A C 1
ATOM 2092 O O . ALA A 1 265 ? -20.831 12.723 16.736 1.00 73.81 265 ALA A O 1
#

pLDDT: mean 84.03, std 11.84, range [44.62, 97.88]

Foldseek 3Di:
DVVVVVLVVLLVVLVVLLVVLLVCQQVCCCVPVVDDSVLSSVVLVCLLVVNCPVPDARPDPVRVVVSVVSNVSSVVSVVSNVVSVVCVVPPCVVVVVVLLVVLLVVLVPAFAEEEEEEEDDPVSVVVVVVLQVVLVVVVVVLVCVQCVVVVVVCCVPPNPDCPDPCVVVSVVSVVVSCVVCVVVVVVVRRYRAYEYEYQDPVVQVVVVVVVHRYQHDQLLDLVRCVSNPLLRYQEYEAHYPDPVSSVSSVVSSCVNHVNHHYHYD

=== Feature glossary ===
The record interleaves many kinds of information about one protein. Here is each kind framed as the question it answers.

Q: Are the domains correctly placed relative to each other?
A: Predicted aligned error is AlphaFold's pairwise confidence. Unlike pLDDT (per-residue), PAE is per-residue-pair and captures whether two parts of the structure are correctly placed relative to each other. Units are ångströms of expected positional error.

Q: Which residues are in helices, strands, or loops?
A: Eight-state secondary structure (DSSP): H is the canonical α-helix, G the tighter 3₁₀-helix, I the wider π-helix; E/B are β-structure, T and S are turns and bends, and '-' is everything else. DSSP derives these from the pattern of main-chain N–H···O=C hydrogen bonds, not from the sequence.

Q: What if only a Cα trace is available?
A: P-SEA three-state annotation labels each residue as helix, strand, or coil based purely on the geometry of the Cα trace. It serves as a fallback when the full backbone (and thus DSSP) is unavailable.

Q: What are the backbone torsion angles?
A: φ (phi) and ψ (psi) are the two rotatable backbone dihedrals per residue: φ is the C(i-1)–N–Cα–C torsion, ψ is the N–Cα–C–N(i+1) torsion, both in degrees on (−180°, 180°]. α-helical residues cluster near (−60°, −45°); β-strand residues near (−120°, +130°). A Ramachandran plot is simply a scatter of (φ, ψ) for every residue.

Q: What known structures does this most resemble?
A: Structural nearest neighbors (via Foldseek easy-search vs the PDB). Reported per hit: target PDB id, E-value, and alignment TM-score. A TM-score above ~0.5 is the conventional threshold for 'same fold'.

Q: What family and function is it annotated with?
A: Database cross-references. InterPro integrates a dozen domain/family signature databases into unified entries with residue-range hits. GO terms attach function/process/location labels with evidence codes. CATH codes position the fold in a four-level structural taxonomy. Organism is the NCBI-taxonomy species name.

Q: Which residues are buried vs exposed?
A: Solvent accessibility: the surface area of each residue that a 1.4 Å water probe can touch, in Å². When only backbone atoms are present the absolute values are lower than full-atom SASA (side chains contribute most of the area) and are flagged as backbone-only.

Q: What do the diagnostic plots show?
A: Three diagnostic plots accompany the record. The Cα contact map visualizes the tertiary structure as a 2D adjacency matrix (8 Å cutoff, sequence-local contacts suppressed). The Ramachandran plot shows the distribution of backbone (φ, ψ) torsions, with points in the α and β basins reflecting secondary structure content. The PAE plot shows AlphaFold's inter-residue confidence as a color matrix.

Q: What is the amino-acid chain?
A: The amino-acid sequence is the protein's primary structure: the linear order of residues from the N-terminus to the C-terminus, written in one-letter code. Everything else here — the 3D coordinates, the secondary structure, the domain annotations — is ultimately a consequence of this string.

Q: What do the rendered images show?
A: The six renders are orthographic views along the three Cartesian axes in both directions. Representation (cartoon, sticks, or surface) and color sche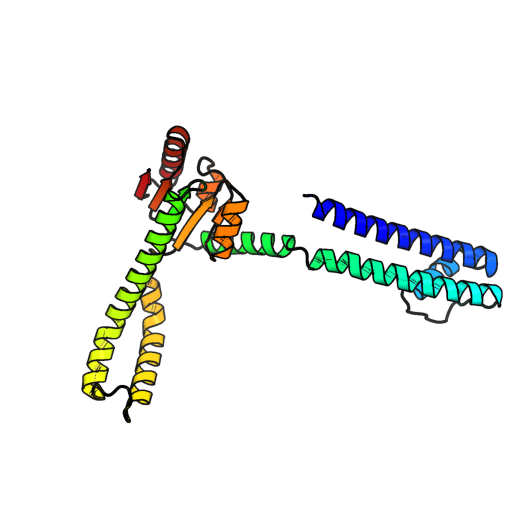me (sequence-rainbow or by-chain) vary across proteins so the training set covers all the common visualization conventions.

Q: Where is each backbone atom in 3D?
A: The mmCIF table is the protein's shape written out atom by atom. For each backbone N, Cα, C, and carbonyl O, it records an (x, y, z) coordinate triple in Å plus the residue type, chain letter, and residue number.

Q: How mobile is each atom in the crystal?
A: For experimental (PDB) structures, the B-factor (temperature factor) quantifies the positional spread of each atom in the crystal — a combination of thermal vibration and static disorder — in units of Å². High B-factors mark flexible loops or poorly resolved regions; low B-factors mark the rigid, well-ordered core.

Q: How big and how compact is the whole molecule?
A: Three whole-structure scalars: the radius of gyration (RMS distance of Cα from centroid, in Å), the count of Cα–Cα contacts (pairs closer than 8 Å and separated by more than four residues in sequence — i.e. tertiary, not local, contacts), and the bounding-box dimensions. Together they distinguish compact globular folds from extended fibres or disordered chains.

Q: What does the local fold look like, residue by residue?
A: A 3Di character summarizes, for each residue, the relative orientation of the Cα frame of its nearest spatial neighbor. Because it encodes fold topology rather than chemistry, 3Di alignments detect remote structural similarity that sequence alignment misses.

Q: How confident is the AlphaFold model at each residue?
A: For AlphaFold models, the B-factor field carries pLDDT — the model's own estimate of local accuracy on a 0–100 scale. Regions with pLDDT<50 should be treated as essentially unmodeled; they often correspond to intrinsically disordered segments.